Protein AF-A0A4W4DWC3-F1 (afdb_monomer)

Nearest PDB structures (foldseek):
  4d1c-assembly1_A  TM=5.840E-01  e=2.350E-02  Microbacterium maritypicum
  6nph-assembly1_A  TM=4.771E-01  e=7.848E-02  Danio rerio
  7n3n-assembly1_B  TM=4.867E-01  e=1.221E-01  Homo sapiens
  6npl-assembly1_B  TM=4.669E-01  e=1.378E-01  Danio rerio
  4u4w-assembly1_A  TM=2.012E-01  e=5.560E+00  Escherichia coli str. K-12 substr. MG1655

InterPro domains:
  IPR013057 Amino acid transporter, transmembrane domain [PF01490] (33-198)
  IPR013057 Amino acid transporter, transmembrane domain [PF01490] (205-334)

Secondary structure (DSSP, 8-state):
--HHHHHHHHHHHHHHHHHHHHTTS-------B-HHHHHHHHHHHHHTGGGGGHHHHHHHH-HHHHHHHHHHHHHHHHHHHHHHHHHHHHHT---HHHHHHHHHSHHHHHHHHHHHHHHHHHHHHHHHHHHHHHHHHHHHHHHT--S----GGG-HHHHHHHHIIIIIHHHHT-S-GGGGGGS-HHHHHHHHHHHHHHSHHHHTTT-BSS--HHHHHHHHHHHHHHHHHHHHHHHHHHHHHHGGG--SSHHHHHHHH-SS-HHHHHHHHHHHHHHHHHHHHHHHHHHHHHHHHHHTTPPP-HHHHHHHHHHHHHHHHHHHHH-S-HHHHHHHHHT-

Organism: Electrophorus electricus (NCBI:txid8005)

Radius of gyration: 23.48 Å; Cα contacts (8 Å, |Δi|>4): 307; chains: 1; bounding box: 69×48×77 Å

Foldseek 3Di:
DPPVVVVVVVVVVVVVVVVVVVVLPDPQDQAADDLVLLLLLLLLVVQALQLQQLLVVCLVQPLVRSLVVLVVVLVVQLVVLLVLLVLCVVQVHNDQLSSLCSPPNPVRNVVSLVLLLLLLLLSLLLLLLLQLPLVLVLVCLVVVPPDDPVDPNSHSLNRSVCLCVVPQLVLLLDPDPVVCCPPDPVCNVVCCVLCSSQVRPPRSCRRHSDPDSVSSSVSSNSSSVVNSVSSSVSNVVLCVVQPNQRDSGSLVSCCVVDPNDPVSSVVSVVSNSNSSSNSSNSLVSNLVSCCCVPPNPDDDDSVSSSVSSCVSSVVSSVVSVPDPDSVVSCVVSVVD

Structure (mmCIF, N/CA/C/O backbone):
data_AF-A0A4W4DWC3-F1
#
_entry.id   AF-A0A4W4DWC3-F1
#
loop_
_atom_site.group_PDB
_atom_site.id
_atom_site.type_symbol
_atom_site.label_atom_id
_atom_site.label_alt_id
_atom_site.label_comp_id
_atom_site.label_asym_id
_atom_site.label_entity_id
_atom_site.label_seq_id
_atom_site.pdbx_PDB_ins_code
_atom_site.Cartn_x
_atom_site.Cartn_y
_atom_site.Cartn_z
_atom_site.occupancy
_atom_site.B_iso_or_equiv
_atom_site.auth_seq_id
_atom_site.auth_comp_id
_atom_site.auth_asym_id
_atom_site.auth_atom_id
_atom_site.pdbx_PDB_model_num
ATOM 1 N N . MET A 1 1 ? -46.438 -2.190 50.690 1.00 43.31 1 MET A N 1
ATOM 2 C CA . MET A 1 1 ? -45.743 -3.445 50.334 1.00 43.31 1 MET A CA 1
ATOM 3 C C . MET A 1 1 ? -44.768 -3.127 49.201 1.00 43.31 1 MET A C 1
ATOM 5 O O . MET A 1 1 ? -44.638 -3.905 48.277 1.00 43.31 1 MET A O 1
ATOM 9 N N . ASP A 1 2 ? -44.110 -1.959 49.271 1.00 48.44 2 ASP A N 1
ATOM 10 C CA . ASP A 1 2 ? -43.623 -1.245 48.076 1.00 48.44 2 ASP A CA 1
ATOM 11 C C . ASP A 1 2 ? -42.171 -0.745 48.215 1.00 48.44 2 ASP A C 1
ATOM 13 O O . ASP A 1 2 ? -41.633 -0.179 47.274 1.00 48.44 2 ASP A O 1
ATOM 17 N N . GLU A 1 3 ? -41.513 -0.958 49.363 1.00 41.00 3 GLU A N 1
ATOM 18 C CA . GLU A 1 3 ? -40.105 -0.560 49.561 1.00 41.00 3 GLU A CA 1
ATOM 19 C C . GLU A 1 3 ? -39.118 -1.699 49.235 1.00 41.00 3 GLU A C 1
ATOM 21 O O . GLU A 1 3 ? -38.070 -1.446 48.643 1.00 41.00 3 GLU A O 1
ATOM 26 N N . GLU A 1 4 ? -39.465 -2.961 49.525 1.00 42.47 4 GLU A N 1
ATOM 27 C CA . GLU A 1 4 ? -38.598 -4.119 49.220 1.00 42.47 4 GLU A CA 1
ATOM 28 C C . GLU A 1 4 ? -38.488 -4.395 47.704 1.00 42.47 4 GLU A C 1
ATOM 30 O O . GLU A 1 4 ? -37.432 -4.810 47.217 1.00 42.47 4 GLU A O 1
ATOM 35 N N . ASP A 1 5 ? -39.539 -4.094 46.933 1.00 42.69 5 ASP A N 1
ATOM 36 C CA . ASP A 1 5 ? -39.550 -4.278 45.476 1.00 42.69 5 ASP A CA 1
ATOM 37 C C . ASP A 1 5 ? -38.742 -3.192 44.737 1.00 42.69 5 ASP A C 1
ATOM 39 O O . ASP A 1 5 ? -38.071 -3.490 43.742 1.00 42.69 5 ASP A O 1
ATOM 43 N N . GLU A 1 6 ? -38.714 -1.953 45.247 1.00 42.41 6 GLU A N 1
ATOM 44 C CA . GLU A 1 6 ? -37.881 -0.875 44.693 1.00 42.41 6 GLU A CA 1
ATOM 45 C C . GLU A 1 6 ? -36.384 -1.100 44.955 1.00 42.41 6 GLU A C 1
ATOM 47 O O . GLU A 1 6 ? -35.544 -0.807 44.093 1.00 42.41 6 GLU A O 1
ATOM 52 N N . GLU A 1 7 ? -36.027 -1.636 46.125 1.00 40.38 7 GLU A N 1
ATOM 53 C CA . GLU A 1 7 ? -34.636 -1.929 46.477 1.00 40.38 7 GLU A CA 1
ATOM 54 C C . GLU A 1 7 ? -34.101 -3.132 45.680 1.00 40.38 7 GLU A C 1
ATOM 56 O O . GLU A 1 7 ? -32.995 -3.075 45.132 1.00 40.38 7 GLU A O 1
ATOM 61 N N . SER A 1 8 ? -34.931 -4.164 45.486 1.00 36.16 8 SER A N 1
ATOM 62 C CA . SER A 1 8 ? -34.639 -5.309 44.615 1.00 36.16 8 SER A CA 1
ATOM 63 C C . SER A 1 8 ? -34.488 -4.894 43.142 1.00 36.16 8 SER A C 1
ATOM 65 O O . SER A 1 8 ? -33.524 -5.289 42.474 1.00 36.16 8 SER A O 1
ATOM 67 N N . GLN A 1 9 ? -35.356 -4.007 42.634 1.00 37.78 9 GLN A N 1
ATOM 68 C CA . GLN A 1 9 ? -35.225 -3.468 41.276 1.00 37.78 9 GLN A CA 1
ATOM 69 C C . GLN A 1 9 ? -33.965 -2.620 41.092 1.00 37.78 9 GLN A C 1
ATOM 71 O O . GLN A 1 9 ? -33.295 -2.783 40.067 1.00 37.78 9 GLN A O 1
ATOM 76 N N . LYS A 1 10 ? -33.598 -1.765 42.061 1.00 37.00 10 LYS A N 1
ATOM 77 C CA . LYS A 1 10 ? -32.347 -0.978 42.032 1.00 37.00 10 LYS A CA 1
ATOM 78 C C . LYS A 1 10 ? -31.110 -1.870 42.101 1.00 37.00 10 LYS A C 1
ATOM 80 O O . LYS A 1 10 ? -30.144 -1.615 41.382 1.00 37.00 10 LYS A O 1
ATOM 85 N N . PHE A 1 11 ? -31.139 -2.938 42.897 1.00 36.12 11 PHE A N 1
ATOM 86 C CA . PHE A 1 11 ? -30.038 -3.898 42.995 1.00 36.12 11 PHE A CA 1
ATOM 87 C C . PHE A 1 11 ? -29.851 -4.684 41.686 1.00 36.12 11 PHE A C 1
ATOM 89 O O . PHE A 1 11 ? -28.723 -4.866 41.221 1.00 36.12 11 PHE A O 1
ATOM 96 N N . LEU A 1 12 ? -30.950 -5.064 41.023 1.00 38.03 12 LEU A N 1
ATOM 97 C CA . LEU A 1 12 ? -30.930 -5.737 39.720 1.00 38.03 12 LEU A CA 1
ATOM 98 C C . LEU A 1 12 ? -30.497 -4.806 38.580 1.00 38.03 12 LEU A C 1
ATOM 100 O O . LEU A 1 12 ? -29.667 -5.204 37.763 1.00 38.03 12 LEU A O 1
ATOM 104 N N . THR A 1 13 ? -30.968 -3.554 38.534 1.00 36.34 13 THR A N 1
ATOM 105 C CA . THR A 1 13 ? -30.510 -2.590 37.513 1.00 36.34 13 THR A CA 1
ATOM 106 C C . THR A 1 13 ? -29.055 -2.194 37.721 1.00 36.34 13 THR A C 1
ATOM 108 O O . THR A 1 13 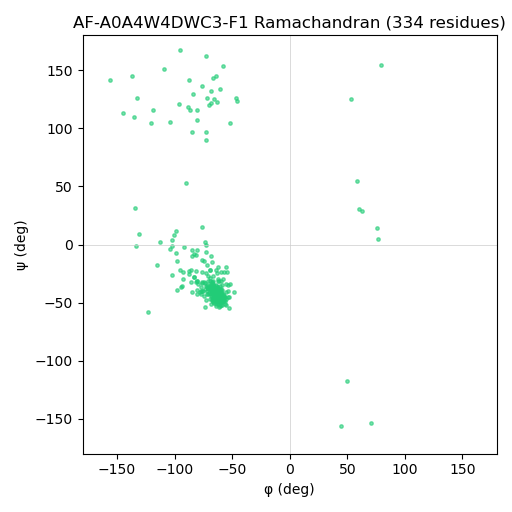? -28.317 -2.110 36.741 1.00 36.34 13 THR A O 1
ATOM 111 N N . HIS A 1 14 ? -28.606 -2.006 38.966 1.00 31.53 14 HIS A N 1
ATOM 112 C CA . HIS A 1 14 ? -27.210 -1.682 39.248 1.00 31.53 14 HIS A CA 1
ATOM 113 C C . HIS A 1 14 ? -26.288 -2.882 38.990 1.00 31.53 14 HIS A C 1
ATOM 115 O O . HIS A 1 14 ? -25.203 -2.694 38.442 1.00 31.53 14 HIS A O 1
ATOM 121 N N . GLY A 1 15 ? -26.723 -4.108 39.298 1.00 33.09 15 GLY A N 1
ATOM 122 C CA . GLY A 1 15 ? -26.008 -5.344 38.976 1.00 33.09 15 GLY A CA 1
ATOM 123 C C . GLY A 1 15 ? -25.922 -5.603 37.471 1.00 33.09 15 GLY A C 1
ATOM 124 O O . GLY A 1 15 ? -24.847 -5.910 36.970 1.00 33.09 15 GLY A O 1
ATOM 125 N N . MET A 1 16 ? -27.011 -5.404 36.720 1.00 33.25 16 MET A N 1
ATOM 126 C CA . MET A 1 16 ? -27.026 -5.541 35.258 1.00 33.25 16 MET A CA 1
ATOM 127 C C . MET A 1 16 ? -26.257 -4.418 34.556 1.00 33.25 16 MET A C 1
ATOM 129 O O . MET A 1 16 ? -25.552 -4.700 33.592 1.00 33.25 16 MET A O 1
ATOM 133 N N . MET A 1 17 ? -26.330 -3.167 35.031 1.00 30.91 17 MET A N 1
ATOM 134 C CA . MET A 1 17 ? -25.505 -2.075 34.501 1.00 30.91 17 MET A CA 1
ATOM 135 C C . MET A 1 17 ? -24.033 -2.287 34.813 1.00 30.91 17 MET A C 1
ATOM 137 O O . MET A 1 17 ? -23.222 -2.093 33.920 1.00 30.91 17 MET A O 1
ATOM 141 N N . LYS A 1 18 ? -23.685 -2.733 36.026 1.00 30.56 18 LYS A N 1
ATOM 142 C CA . LYS A 1 18 ? -22.301 -3.035 36.402 1.00 30.56 18 LYS A CA 1
ATOM 143 C C . LYS A 1 18 ? -21.759 -4.218 35.607 1.00 30.56 18 LYS A C 1
ATOM 145 O O . LYS A 1 18 ? -20.662 -4.108 35.091 1.00 30.56 18 LYS A O 1
ATOM 150 N N . LYS A 1 19 ? -22.564 -5.259 35.368 1.00 29.73 19 LYS A N 1
ATOM 151 C CA . LYS A 1 19 ? -22.201 -6.386 34.494 1.00 29.73 19 LYS A CA 1
ATOM 152 C C . LYS A 1 19 ? -22.079 -5.964 33.026 1.00 29.73 19 LYS A C 1
ATOM 154 O O . LYS A 1 19 ? -21.147 -6.387 32.367 1.00 29.73 19 LYS A O 1
ATOM 159 N N . LYS A 1 20 ? -22.938 -5.061 32.533 1.00 30.42 20 LYS A N 1
ATOM 160 C CA . LYS A 1 20 ? -22.852 -4.481 31.177 1.00 30.42 20 LYS A CA 1
ATOM 161 C C . LYS A 1 20 ? -21.697 -3.474 31.032 1.00 30.42 20 LYS A C 1
ATOM 163 O O . LYS A 1 20 ? -21.221 -3.277 29.922 1.00 30.42 20 LYS A O 1
ATOM 168 N N . PHE A 1 21 ? -21.243 -2.851 32.123 1.00 29.70 21 PHE A N 1
ATOM 169 C CA . PHE A 1 21 ? -20.033 -2.017 32.174 1.00 29.70 21 PHE A CA 1
ATOM 170 C C . PHE A 1 21 ? -18.762 -2.874 32.292 1.00 29.70 21 PHE A C 1
ATOM 172 O O . PHE A 1 21 ? -17.765 -2.579 31.642 1.00 29.70 21 PHE A O 1
ATOM 179 N N . GLU A 1 22 ? -18.807 -3.956 33.075 1.00 30.91 22 GLU A N 1
ATOM 180 C CA . GLU A 1 22 ? -17.695 -4.889 33.292 1.00 30.91 22 GLU A CA 1
ATOM 181 C C . GLU A 1 22 ? -17.466 -5.809 32.082 1.00 30.91 22 GLU A C 1
ATOM 183 O O . GLU A 1 22 ? -16.322 -6.099 31.752 1.00 30.91 22 GLU A O 1
ATOM 188 N N . GLU A 1 23 ? -18.515 -6.178 31.341 1.00 31.88 23 GLU A N 1
ATOM 189 C CA . GLU A 1 23 ? -18.434 -6.942 30.082 1.00 31.88 23 GLU A CA 1
ATOM 190 C C . GLU A 1 23 ? -17.886 -6.099 28.905 1.00 31.88 23 GLU A C 1
ATOM 192 O O . GLU A 1 23 ? -17.596 -6.625 27.833 1.00 31.88 23 GLU A O 1
ATOM 197 N N . TYR A 1 24 ? -17.682 -4.790 29.114 1.00 35.66 24 TYR A N 1
ATOM 198 C CA . TYR A 1 24 ? -17.002 -3.877 28.185 1.00 35.66 24 TYR A CA 1
ATOM 199 C C . TYR A 1 24 ? -15.542 -3.579 28.561 1.00 35.66 24 TYR A C 1
ATOM 201 O O . TYR A 1 24 ? -14.909 -2.737 27.918 1.00 35.66 24 TYR A O 1
ATOM 209 N N . HIS A 1 25 ? -14.970 -4.270 29.552 1.00 30.88 25 HIS A N 1
ATOM 210 C CA . HIS A 1 25 ? -13.518 -4.340 29.668 1.00 30.88 25 HIS A CA 1
ATOM 211 C C . HIS A 1 25 ? -12.990 -5.245 28.551 1.00 30.88 25 HIS A C 1
ATOM 213 O O . HIS A 1 25 ? -12.999 -6.467 28.670 1.00 30.88 25 HIS A O 1
ATOM 219 N N . GLU A 1 26 ? -12.547 -4.634 27.445 1.00 39.50 26 GLU A N 1
ATOM 220 C CA . GLU A 1 26 ? -11.673 -5.303 26.477 1.00 39.50 26 GLU A CA 1
ATOM 221 C C . GLU A 1 26 ? -10.564 -6.023 27.256 1.00 39.50 26 GLU A C 1
ATOM 223 O O . GLU A 1 26 ? -9.874 -5.411 28.076 1.00 39.50 26 GLU A O 1
ATOM 228 N N . GLU A 1 27 ? -10.449 -7.332 27.038 1.00 32.56 27 GLU A N 1
ATOM 229 C CA . GLU A 1 27 ? -9.472 -8.211 27.670 1.00 32.56 27 GLU A CA 1
ATOM 230 C C . GLU A 1 27 ? -8.068 -7.604 27.483 1.00 32.56 27 GLU A C 1
ATOM 232 O O . GLU A 1 27 ? -7.515 -7.556 26.381 1.00 32.56 27 GLU A O 1
ATOM 237 N N . TYR A 1 28 ? -7.535 -7.017 28.560 1.00 38.12 28 TYR A N 1
ATOM 238 C CA . TYR A 1 28 ? -6.276 -6.280 28.553 1.00 38.12 28 TYR A CA 1
ATOM 239 C C . TYR A 1 28 ? -5.122 -7.272 28.421 1.00 38.12 28 TYR A C 1
ATOM 241 O O . TYR A 1 28 ? -4.580 -7.764 29.411 1.00 38.12 28 TYR A O 1
ATOM 249 N N . HIS A 1 29 ? -4.734 -7.575 27.186 1.00 38.38 29 HIS A N 1
ATOM 250 C CA . HIS A 1 29 ? -3.480 -8.263 26.924 1.00 38.38 29 HIS A CA 1
ATOM 251 C C . HIS A 1 29 ? -2.334 -7.241 26.978 1.00 38.38 29 HIS A C 1
ATOM 253 O O . HIS A 1 29 ? -2.307 -6.311 26.161 1.00 38.38 29 HIS A O 1
ATOM 259 N N . PRO A 1 30 ? -1.392 -7.358 27.935 1.00 40.50 30 PRO A N 1
ATOM 260 C CA . PRO A 1 30 ? -0.252 -6.461 28.000 1.00 40.50 30 PRO A CA 1
ATOM 261 C C . PRO A 1 30 ? 0.590 -6.635 26.736 1.00 40.50 30 PRO A C 1
ATOM 263 O O . PRO A 1 30 ? 1.047 -7.728 26.411 1.00 40.50 30 PRO A O 1
ATOM 266 N N . GLY A 1 31 ? 0.784 -5.538 26.014 1.00 53.59 31 GLY A N 1
ATOM 267 C CA . GLY A 1 31 ? 1.604 -5.529 24.818 1.00 53.59 31 GLY A CA 1
ATOM 268 C C . GLY A 1 31 ? 3.083 -5.785 25.128 1.00 53.59 31 GLY A C 1
ATOM 269 O O . GLY A 1 31 ? 3.607 -5.322 26.143 1.00 53.59 31 GLY A O 1
ATOM 270 N N . HIS A 1 32 ? 3.778 -6.513 24.255 1.00 55.25 32 HIS A N 1
ATOM 271 C CA . HIS A 1 32 ? 5.186 -6.878 24.458 1.00 55.25 32 HIS A CA 1
ATOM 272 C C . HIS A 1 32 ? 6.187 -5.979 23.705 1.00 55.25 32 HIS A C 1
ATOM 274 O O . HIS A 1 32 ? 7.394 -6.094 23.932 1.00 55.25 32 HIS A O 1
ATOM 280 N N . ALA A 1 33 ? 5.729 -5.065 22.844 1.00 60.47 33 ALA A N 1
ATOM 281 C CA . ALA A 1 33 ? 6.596 -4.240 22.006 1.00 60.47 33 ALA A CA 1
ATOM 282 C C . ALA A 1 33 ? 7.259 -3.094 22.790 1.00 60.47 33 ALA A C 1
ATOM 284 O O . ALA A 1 33 ? 6.640 -2.381 23.592 1.00 60.47 33 ALA A O 1
ATOM 285 N N . SER A 1 34 ? 8.554 -2.891 22.534 1.00 71.00 34 SER A N 1
ATOM 286 C CA . SER A 1 34 ? 9.320 -1.773 23.093 1.00 71.00 34 SER A CA 1
ATOM 287 C C . SER A 1 34 ? 8.939 -0.444 22.426 1.00 71.00 34 SER A C 1
ATOM 289 O O . SER A 1 34 ? 8.369 -0.419 21.334 1.00 71.00 34 SER A O 1
ATOM 291 N N . PHE A 1 35 ? 9.276 0.688 23.057 1.00 74.19 35 PHE A N 1
ATOM 292 C CA . PHE A 1 35 ? 9.019 2.018 22.483 1.00 74.19 35 PHE A CA 1
ATOM 293 C C . PHE A 1 35 ? 9.679 2.188 21.105 1.00 74.19 35 PHE A C 1
ATOM 295 O O . PHE A 1 35 ? 9.014 2.586 20.156 1.00 74.19 35 PHE A O 1
ATOM 302 N N . GLY A 1 36 ? 10.963 1.830 20.978 1.00 68.56 36 GLY A N 1
ATOM 303 C CA . GLY A 1 36 ? 11.692 1.929 19.709 1.00 68.56 36 GLY A CA 1
ATOM 304 C C . GLY A 1 36 ? 11.135 1.000 18.631 1.00 68.56 36 GLY A C 1
ATOM 305 O O . GLY A 1 36 ? 10.975 1.417 17.490 1.00 68.56 36 GLY A O 1
ATOM 306 N N . MET A 1 37 ? 10.751 -0.225 19.001 1.00 64.00 37 MET A N 1
ATOM 307 C CA . MET A 1 37 ? 10.091 -1.154 18.079 1.00 64.00 37 MET A CA 1
ATOM 308 C C . MET A 1 37 ? 8.729 -0.621 17.621 1.00 64.00 37 MET A C 1
ATOM 310 O O . MET A 1 37 ? 8.407 -0.718 16.448 1.00 64.00 37 MET A O 1
ATOM 314 N N . SER A 1 38 ? 7.969 0.025 18.509 1.00 62.91 38 SER A N 1
ATOM 315 C CA . SER A 1 38 ? 6.687 0.654 18.158 1.00 62.91 38 SER A CA 1
ATOM 316 C C . SER A 1 38 ? 6.866 1.809 17.168 1.00 62.91 38 SER A C 1
ATOM 318 O O . SER A 1 38 ? 6.069 1.947 16.247 1.00 62.91 38 SER A O 1
ATOM 320 N N . VAL A 1 39 ? 7.924 2.614 17.332 1.00 69.50 39 VAL A N 1
ATOM 321 C CA . VAL A 1 39 ? 8.283 3.697 16.398 1.00 69.50 39 VAL A CA 1
ATOM 322 C C . VAL A 1 39 ? 8.693 3.131 15.046 1.00 69.50 39 VAL A C 1
ATOM 324 O O . VAL A 1 39 ? 8.200 3.587 14.021 1.00 69.50 39 VAL A O 1
ATOM 327 N N . PHE A 1 40 ? 9.568 2.126 15.031 1.00 67.12 40 PHE A N 1
ATOM 328 C CA . PHE A 1 40 ? 9.995 1.466 13.798 1.00 67.12 40 PHE A CA 1
ATOM 329 C C . PHE A 1 40 ? 8.802 0.866 13.048 1.00 67.12 40 PHE A C 1
ATOM 331 O O . PHE A 1 40 ? 8.626 1.105 11.856 1.00 67.12 40 PHE A O 1
ATOM 338 N N . ASN A 1 41 ? 7.936 0.168 13.778 1.00 64.56 41 ASN A N 1
ATOM 339 C CA . ASN A 1 41 ? 6.727 -0.434 13.243 1.00 64.56 41 ASN A CA 1
ATOM 340 C C . ASN A 1 41 ? 5.795 0.637 12.657 1.00 64.56 41 ASN A C 1
ATOM 342 O O . ASN A 1 41 ? 5.440 0.590 11.483 1.00 64.56 41 ASN A O 1
ATOM 346 N N . LEU A 1 42 ? 5.458 1.669 13.426 1.00 68.69 42 LEU A N 1
ATOM 347 C CA . LEU A 1 42 ? 4.595 2.734 12.924 1.00 68.69 42 LEU A CA 1
ATOM 348 C C . LEU A 1 42 ? 5.211 3.457 11.716 1.00 68.69 42 LEU A C 1
ATOM 350 O O . LEU A 1 42 ? 4.506 3.755 10.759 1.00 68.69 42 LEU A O 1
ATOM 354 N N . SER A 1 43 ? 6.525 3.678 11.718 1.00 70.81 43 SER A N 1
ATOM 355 C CA . SER A 1 43 ? 7.233 4.298 10.592 1.00 70.81 43 SER A CA 1
ATOM 356 C C . SER A 1 43 ? 7.121 3.455 9.318 1.00 70.81 43 SER A C 1
ATOM 358 O O . SER A 1 43 ? 6.799 3.996 8.264 1.00 70.81 43 SER A O 1
ATOM 360 N N . ASN A 1 44 ? 7.312 2.136 9.409 1.00 68.75 44 ASN A N 1
ATOM 361 C CA . ASN A 1 44 ? 7.159 1.228 8.267 1.00 68.75 44 ASN A CA 1
ATOM 362 C C . ASN A 1 44 ? 5.718 1.181 7.749 1.00 68.75 44 ASN A C 1
ATOM 364 O O . ASN A 1 44 ? 5.508 1.145 6.537 1.00 68.75 44 ASN A O 1
ATOM 368 N N . ALA A 1 45 ? 4.730 1.225 8.649 1.00 67.38 45 ALA A N 1
ATOM 369 C CA . ALA A 1 45 ? 3.321 1.278 8.264 1.00 67.38 45 ALA A CA 1
ATOM 370 C C . ALA A 1 45 ? 2.977 2.562 7.491 1.00 67.38 45 ALA A C 1
ATOM 372 O O . ALA A 1 45 ? 2.184 2.508 6.555 1.00 67.38 45 ALA A O 1
ATOM 373 N N . ILE A 1 46 ? 3.577 3.700 7.861 1.00 71.81 46 ILE A N 1
ATOM 374 C CA . ILE A 1 46 ? 3.356 4.981 7.177 1.00 71.81 46 ILE A CA 1
ATOM 375 C C . ILE A 1 46 ? 4.103 5.028 5.832 1.00 71.81 46 ILE A C 1
ATOM 377 O O . ILE A 1 46 ? 3.550 5.545 4.866 1.00 71.81 46 ILE A O 1
ATOM 381 N N . MET A 1 47 ? 5.339 4.507 5.755 1.00 73.56 47 MET A N 1
ATOM 382 C CA . MET A 1 47 ? 6.191 4.643 4.562 1.00 73.56 47 MET A CA 1
ATOM 383 C C . MET A 1 47 ? 5.685 3.867 3.331 1.00 73.56 47 MET A C 1
ATOM 385 O O . MET A 1 47 ? 5.699 4.401 2.222 1.00 73.56 47 MET A O 1
ATOM 389 N N . GLY A 1 48 ? 5.221 2.625 3.525 1.00 70.00 48 GLY A N 1
ATOM 390 C CA . GLY A 1 48 ? 4.536 1.809 2.511 1.00 70.00 48 GLY A CA 1
ATOM 391 C C . GLY A 1 48 ? 5.154 1.782 1.098 1.00 70.00 48 GLY A C 1
ATOM 392 O O . GLY A 1 48 ? 6.342 2.023 0.890 1.00 70.00 48 GLY A O 1
ATOM 393 N N . SER A 1 49 ? 4.324 1.482 0.091 1.00 68.62 49 SER A N 1
ATOM 394 C CA . SER A 1 49 ? 4.698 1.553 -1.335 1.00 68.62 49 SER A CA 1
ATOM 395 C C . SER A 1 49 ? 4.752 2.982 -1.886 1.00 68.62 49 SER A C 1
ATOM 397 O O . SER A 1 49 ? 5.289 3.196 -2.971 1.00 68.62 49 SER A O 1
ATOM 399 N N . GLY A 1 50 ? 4.205 3.964 -1.158 1.00 70.81 50 GLY A N 1
ATOM 400 C CA . GLY A 1 50 ? 4.132 5.364 -1.593 1.00 70.81 50 GLY A CA 1
ATOM 401 C C . GLY A 1 50 ? 5.504 6.014 -1.786 1.00 70.81 50 GLY A C 1
ATOM 402 O O . GLY A 1 50 ? 5.644 6.921 -2.605 1.00 70.81 50 GLY A O 1
ATOM 403 N N . ILE A 1 51 ? 6.537 5.496 -1.110 1.00 80.19 51 ILE A N 1
ATOM 404 C CA . ILE A 1 51 ? 7.917 5.983 -1.223 1.00 80.19 51 ILE A CA 1
ATOM 405 C C . ILE A 1 51 ? 8.466 5.927 -2.660 1.00 80.19 51 ILE A C 1
ATOM 407 O O . ILE A 1 51 ? 9.264 6.781 -3.046 1.00 80.19 51 ILE A O 1
ATOM 411 N N . LEU A 1 52 ? 7.998 4.972 -3.475 1.00 76.12 52 LEU A N 1
ATOM 412 C CA . LEU A 1 52 ? 8.478 4.742 -4.843 1.00 76.12 52 LEU A CA 1
ATOM 413 C C . LEU A 1 52 ? 8.042 5.823 -5.844 1.00 76.12 52 LEU A C 1
ATOM 415 O O . LEU A 1 52 ? 8.645 5.928 -6.910 1.00 76.12 52 LEU A O 1
ATOM 419 N N . GLY A 1 53 ? 7.024 6.623 -5.506 1.00 81.81 53 GLY A N 1
ATOM 420 C CA . GLY A 1 53 ? 6.512 7.712 -6.345 1.00 81.81 53 GLY A CA 1
ATOM 421 C C . GLY A 1 53 ? 6.958 9.114 -5.912 1.00 81.81 53 GLY A C 1
ATOM 422 O O . GLY A 1 53 ? 6.583 10.101 -6.545 1.00 81.81 53 GLY A O 1
ATOM 423 N N . LEU A 1 54 ? 7.738 9.249 -4.832 1.00 88.50 54 LEU A N 1
ATOM 424 C CA . LEU A 1 54 ? 8.042 10.565 -4.252 1.00 88.50 54 LEU A CA 1
ATOM 425 C C . LEU A 1 54 ? 9.020 11.395 -5.084 1.00 88.50 54 LEU A C 1
ATOM 427 O O . LEU A 1 54 ? 8.876 12.613 -5.162 1.00 88.50 54 LEU A O 1
ATOM 431 N N . SER A 1 55 ? 9.995 10.753 -5.727 1.00 89.56 55 SER A N 1
ATOM 432 C CA . SER A 1 55 ? 10.898 11.428 -6.665 1.00 89.56 55 SER A CA 1
ATOM 433 C C . SER A 1 55 ? 10.122 12.024 -7.835 1.00 89.56 55 SER A C 1
ATOM 435 O O . SER A 1 55 ? 10.397 13.147 -8.246 1.00 89.56 55 SER A O 1
ATOM 437 N N . PHE A 1 56 ? 9.112 11.304 -8.331 1.00 87.88 56 PHE A N 1
ATOM 438 C CA . PHE A 1 56 ? 8.226 11.780 -9.387 1.00 87.88 56 PHE A CA 1
ATOM 439 C C . PHE A 1 56 ? 7.392 12.972 -8.915 1.00 87.88 56 PHE A C 1
ATOM 441 O O . PHE A 1 56 ? 7.285 13.978 -9.614 1.00 87.88 56 PHE A O 1
ATOM 448 N N . ALA A 1 57 ? 6.832 12.908 -7.705 1.00 88.81 57 ALA A N 1
ATOM 449 C CA . ALA A 1 57 ? 6.111 14.037 -7.123 1.00 88.81 57 ALA A CA 1
ATOM 450 C C . ALA A 1 57 ? 7.012 15.279 -6.985 1.00 88.81 57 ALA A C 1
ATOM 452 O O . ALA A 1 57 ? 6.596 16.383 -7.341 1.00 88.81 57 ALA A O 1
ATOM 453 N N . MET A 1 58 ? 8.260 15.105 -6.538 1.00 92.62 58 MET A N 1
ATOM 454 C CA . MET A 1 58 ? 9.242 16.188 -6.450 1.00 92.62 58 MET A CA 1
ATOM 455 C C . MET A 1 58 ? 9.626 16.744 -7.823 1.00 92.62 58 MET A C 1
ATOM 457 O O . MET A 1 58 ? 9.735 17.959 -7.959 1.00 92.62 58 MET A O 1
ATOM 461 N N . ALA A 1 59 ? 9.776 15.888 -8.837 1.00 90.25 59 ALA A N 1
ATOM 462 C CA . ALA A 1 59 ? 10.072 16.315 -10.201 1.00 90.25 59 ALA A CA 1
ATOM 463 C C . ALA A 1 59 ? 8.975 17.227 -10.771 1.00 90.25 59 ALA A C 1
ATOM 465 O O . ALA A 1 59 ? 9.275 18.249 -11.378 1.00 90.25 59 ALA A O 1
ATOM 466 N N . ASN A 1 60 ? 7.702 16.906 -10.512 1.00 90.19 60 ASN A N 1
ATOM 467 C CA . ASN A 1 60 ? 6.572 17.684 -11.032 1.00 90.19 60 ASN A CA 1
ATOM 468 C C . ASN A 1 60 ? 6.259 18.953 -10.229 1.00 90.19 60 ASN A C 1
ATOM 470 O O . ASN A 1 60 ? 5.755 19.925 -10.784 1.00 90.19 60 ASN A O 1
ATOM 474 N N . THR A 1 61 ? 6.497 18.944 -8.916 1.00 92.12 61 THR A N 1
ATOM 475 C CA . THR A 1 61 ? 6.167 20.083 -8.036 1.00 92.12 61 THR A CA 1
ATOM 476 C C . THR A 1 61 ? 7.350 21.023 -7.810 1.00 92.12 61 THR A C 1
ATOM 478 O O . THR A 1 61 ? 7.159 22.190 -7.471 1.00 92.12 61 THR A O 1
ATOM 481 N N . GLY A 1 62 ? 8.576 20.540 -8.014 1.00 92.19 62 GLY A N 1
ATOM 482 C CA . GLY A 1 62 ? 9.805 21.216 -7.620 1.00 92.19 62 GLY A CA 1
ATOM 483 C C . GLY A 1 62 ? 10.106 21.059 -6.125 1.00 92.19 62 GLY A C 1
ATOM 484 O O . GLY A 1 62 ? 9.219 20.886 -5.290 1.00 92.19 62 GLY A O 1
ATOM 485 N N . ILE A 1 63 ? 11.389 21.160 -5.766 1.00 92.81 63 ILE A N 1
ATOM 486 C CA . ILE A 1 63 ? 11.894 20.871 -4.409 1.00 92.81 63 ILE A CA 1
ATOM 487 C C . ILE A 1 63 ? 11.205 21.726 -3.331 1.00 92.81 63 ILE A C 1
ATOM 489 O O . ILE A 1 63 ? 10.836 21.212 -2.277 1.00 92.81 63 ILE A O 1
ATOM 493 N N . VAL A 1 64 ? 11.027 23.028 -3.584 1.00 94.56 64 VAL A N 1
ATOM 494 C CA . VAL A 1 64 ? 10.465 23.961 -2.590 1.00 94.56 64 VAL A CA 1
ATOM 495 C C . VAL A 1 64 ? 9.002 23.638 -2.299 1.00 94.56 64 VAL A C 1
ATOM 497 O O . VAL A 1 64 ? 8.624 23.507 -1.136 1.00 94.56 64 VAL A O 1
ATOM 500 N N . LEU A 1 65 ? 8.180 23.479 -3.341 1.00 94.81 65 LEU A N 1
ATOM 501 C CA . LEU A 1 65 ? 6.764 23.164 -3.169 1.00 94.81 65 LEU A CA 1
ATOM 502 C C . LEU A 1 65 ? 6.583 21.761 -2.583 1.00 94.81 65 LEU A C 1
ATOM 504 O O . LEU A 1 65 ? 5.773 21.597 -1.675 1.00 94.81 65 LEU A O 1
ATOM 508 N N . PHE A 1 66 ? 7.382 20.781 -3.018 1.00 94.50 66 PHE A N 1
ATOM 509 C CA . PHE A 1 66 ? 7.397 19.443 -2.427 1.00 94.50 66 PHE A CA 1
ATOM 510 C C . PHE A 1 66 ? 7.652 19.489 -0.915 1.00 94.50 66 PHE A C 1
ATOM 512 O O . PHE A 1 66 ? 6.918 18.866 -0.153 1.00 94.50 66 PHE A O 1
ATOM 519 N N . LEU A 1 67 ? 8.649 20.261 -0.462 1.00 94.75 67 LEU A N 1
ATOM 520 C CA . LEU A 1 67 ? 8.957 20.413 0.962 1.00 94.75 67 LEU A CA 1
ATOM 521 C C . LEU A 1 67 ? 7.780 21.026 1.734 1.00 94.75 67 LEU A C 1
ATOM 523 O O . LEU A 1 67 ? 7.424 20.535 2.804 1.00 94.75 67 LEU A O 1
ATOM 527 N N . VAL A 1 68 ? 7.163 22.081 1.193 1.00 95.38 68 VAL A N 1
ATOM 528 C CA . VAL A 1 68 ? 5.997 22.731 1.813 1.00 95.38 68 VAL A CA 1
ATOM 529 C C . VAL A 1 68 ? 4.827 21.755 1.929 1.00 95.38 68 VAL A C 1
ATOM 531 O O . VAL A 1 68 ? 4.216 21.663 2.994 1.00 95.38 68 VAL A O 1
ATOM 534 N N . LEU A 1 69 ? 4.542 20.992 0.870 1.00 93.19 69 LEU A N 1
ATOM 535 C CA . LEU A 1 69 ? 3.480 19.986 0.864 1.00 93.19 69 LEU A CA 1
ATOM 536 C C . LEU A 1 69 ? 3.770 18.851 1.853 1.00 93.19 69 LEU A C 1
ATOM 538 O O . LEU A 1 69 ? 2.891 18.488 2.631 1.00 93.19 69 LEU A O 1
ATOM 542 N N . LEU A 1 70 ? 5.003 18.337 1.882 1.00 92.81 70 LEU A N 1
ATOM 543 C CA . LEU A 1 70 ? 5.417 17.274 2.800 1.00 92.81 70 LEU A CA 1
ATOM 544 C C . LEU A 1 70 ? 5.271 17.710 4.266 1.00 92.81 70 LEU A C 1
ATOM 546 O O . LEU A 1 70 ? 4.721 16.972 5.086 1.00 92.81 70 LEU A O 1
ATOM 550 N N . LEU A 1 71 ? 5.706 18.932 4.593 1.00 94.19 71 LEU A N 1
ATOM 551 C CA . LEU A 1 71 ? 5.522 19.507 5.925 1.00 94.19 71 LEU A CA 1
ATOM 552 C C . LEU A 1 71 ? 4.037 19.711 6.247 1.00 94.19 71 LEU A C 1
ATOM 554 O O . LEU A 1 71 ? 3.603 19.318 7.330 1.00 94.19 71 LEU A O 1
ATOM 558 N N . GLY A 1 72 ? 3.245 20.235 5.309 1.00 93.75 72 GLY A N 1
ATOM 559 C CA . GLY A 1 72 ? 1.797 20.389 5.466 1.00 93.75 72 GLY A CA 1
ATOM 560 C C . GLY A 1 72 ? 1.095 19.068 5.797 1.00 93.75 72 GLY A C 1
ATOM 561 O O . GLY A 1 72 ? 0.399 18.975 6.809 1.00 93.75 72 GLY A O 1
ATOM 562 N N . VAL A 1 73 ? 1.347 18.019 5.008 1.00 90.62 73 VAL A N 1
ATOM 563 C CA . VAL A 1 73 ? 0.787 16.675 5.230 1.00 90.62 73 VAL A CA 1
ATOM 564 C C . VAL A 1 73 ? 1.242 16.102 6.574 1.00 90.62 73 VAL A C 1
ATOM 566 O O . VAL A 1 73 ? 0.429 15.524 7.297 1.00 90.62 73 VAL A O 1
ATOM 569 N N . SER A 1 74 ? 2.506 16.297 6.967 1.00 89.75 74 SER A N 1
ATOM 570 C CA . SER A 1 74 ? 3.000 15.829 8.270 1.00 89.75 74 SER A CA 1
ATOM 571 C C . SER A 1 74 ? 2.311 16.515 9.459 1.00 89.75 74 SER A C 1
ATOM 573 O O . SER A 1 74 ? 1.952 15.839 10.423 1.00 89.75 74 SER A O 1
ATOM 575 N N . ILE A 1 75 ? 2.053 17.827 9.379 1.00 92.62 75 ILE A N 1
ATOM 576 C CA . ILE A 1 75 ? 1.350 18.586 10.425 1.00 92.62 75 ILE A CA 1
ATOM 577 C C . ILE A 1 75 ? -0.098 18.104 10.540 1.00 92.62 75 ILE A C 1
ATOM 579 O O . ILE A 1 75 ? -0.568 17.823 11.645 1.00 92.62 75 ILE A O 1
ATOM 583 N N . LEU A 1 76 ? -0.789 17.955 9.405 1.00 86.81 76 LEU A N 1
ATOM 584 C CA . LEU A 1 76 ? -2.154 17.426 9.367 1.00 86.81 76 LEU A CA 1
ATOM 585 C C . LEU A 1 76 ? -2.223 16.000 9.926 1.00 86.81 76 LEU A C 1
ATOM 587 O O . LEU A 1 76 ? -3.134 15.682 10.691 1.00 86.81 76 LEU A O 1
ATOM 591 N N . SER A 1 77 ? -1.232 15.162 9.619 1.00 86.12 77 SER A N 1
ATOM 592 C CA . SER A 1 77 ? -1.133 13.792 10.138 1.00 86.12 77 SER A CA 1
ATOM 593 C C . SER A 1 77 ? -0.927 13.771 11.656 1.00 86.12 77 SER A C 1
ATOM 595 O O . SER A 1 77 ? -1.620 13.040 12.363 1.00 86.12 77 SER A O 1
ATOM 597 N N . LEU A 1 78 ? -0.030 14.612 12.185 1.00 84.50 78 LEU A N 1
ATOM 598 C CA . LEU A 1 78 ? 0.204 14.743 13.630 1.00 84.50 78 LEU A CA 1
ATOM 599 C C . LEU A 1 78 ? -1.058 15.189 14.369 1.00 84.50 78 LEU A C 1
ATOM 601 O O . LEU A 1 78 ? -1.398 14.627 15.413 1.00 84.50 78 LEU A O 1
ATOM 605 N N . TYR A 1 79 ? -1.760 16.179 13.814 1.00 85.12 79 TYR A N 1
ATOM 606 C CA . TYR A 1 79 ? -3.009 16.674 14.380 1.00 85.12 79 TYR A CA 1
ATOM 607 C C . TYR A 1 79 ? -4.116 15.611 14.341 1.00 85.12 79 TYR A C 1
ATOM 609 O O . TYR A 1 79 ? -4.813 15.414 15.337 1.00 85.12 79 TYR A O 1
ATOM 617 N N . SER A 1 80 ? -4.223 14.869 13.236 1.00 83.31 80 SER A N 1
ATOM 618 C CA . SER A 1 80 ? -5.194 13.781 13.077 1.00 83.31 80 SER A CA 1
ATOM 619 C C . SER A 1 80 ? -4.971 12.667 14.098 1.00 83.31 80 SER A C 1
ATOM 621 O O . SER A 1 80 ? -5.919 12.237 14.753 1.00 83.31 80 SER A O 1
ATOM 623 N N . ILE A 1 81 ? -3.719 12.245 14.313 1.00 82.38 81 ILE A N 1
ATOM 624 C CA . ILE A 1 81 ? -3.389 11.244 15.339 1.00 82.38 81 ILE A CA 1
ATOM 625 C C . ILE A 1 81 ? -3.709 11.767 16.741 1.00 82.38 81 ILE A C 1
ATOM 627 O O . ILE A 1 81 ? -4.268 11.034 17.555 1.00 82.38 81 ILE A O 1
ATOM 631 N N . HIS A 1 82 ? -3.396 13.030 17.034 1.00 81.12 82 HIS A N 1
ATOM 632 C CA . HIS A 1 82 ? -3.740 13.621 18.325 1.00 81.12 82 HIS A CA 1
ATOM 633 C C . HIS A 1 82 ? -5.255 13.586 18.573 1.00 81.12 82 HIS A C 1
ATOM 635 O O . HIS A 1 82 ? -5.698 13.137 19.633 1.00 81.12 82 HIS A O 1
ATOM 641 N N . LEU A 1 83 ? -6.055 14.006 17.586 1.00 77.50 83 LEU A N 1
ATOM 642 C CA . LEU A 1 83 ? -7.514 13.967 17.671 1.00 77.50 83 LEU A CA 1
ATOM 643 C C . LEU A 1 83 ? -8.031 12.532 17.838 1.00 77.50 83 LEU A C 1
ATOM 645 O O . LEU A 1 83 ? -8.903 12.293 18.673 1.00 77.50 83 LEU A O 1
ATOM 649 N N . LEU A 1 84 ? -7.461 11.572 17.107 1.00 78.44 84 LEU A N 1
ATOM 650 C CA . LEU A 1 84 ? -7.789 10.153 17.235 1.00 78.44 84 LEU A CA 1
ATOM 651 C C . LEU A 1 84 ? -7.528 9.641 18.656 1.00 78.44 84 LEU A C 1
ATOM 653 O O . LEU A 1 84 ? -8.374 8.978 19.241 1.00 78.44 84 LEU A O 1
ATOM 657 N N . LEU A 1 85 ? -6.375 9.963 19.244 1.00 77.00 85 LEU A N 1
ATOM 658 C CA . LEU A 1 85 ? -6.034 9.504 20.591 1.00 77.00 85 LEU A CA 1
ATOM 659 C C . LEU A 1 85 ? -6.929 10.134 21.667 1.00 77.00 85 LEU A C 1
ATOM 661 O O . LEU A 1 85 ? -7.272 9.465 22.642 1.00 77.00 85 LEU A O 1
ATOM 665 N N . VAL A 1 86 ? -7.322 11.401 21.502 1.00 77.12 86 VAL A N 1
ATOM 666 C CA . VAL A 1 86 ? -8.289 12.064 22.396 1.00 77.12 86 VAL A CA 1
ATOM 667 C C . VAL A 1 86 ? -9.664 11.411 22.270 1.00 77.12 86 VAL A C 1
ATOM 669 O O . VAL A 1 86 ? -10.258 11.018 23.270 1.00 77.12 86 VAL A O 1
ATOM 672 N N . THR A 1 87 ? -10.153 11.241 21.045 1.00 69.06 87 THR A N 1
ATOM 673 C CA . THR A 1 87 ? -11.472 10.650 20.787 1.00 69.06 87 THR A CA 1
ATOM 674 C C . THR A 1 87 ? -11.533 9.184 21.191 1.00 69.06 87 THR A C 1
ATOM 676 O O . THR A 1 87 ? -12.541 8.765 21.740 1.00 69.06 87 THR A O 1
ATOM 679 N N . ALA A 1 88 ? -10.464 8.408 21.027 1.00 69.50 88 ALA A N 1
ATOM 680 C CA . ALA A 1 88 ? -10.419 7.022 21.478 1.00 69.50 88 ALA A CA 1
ATOM 681 C C . ALA A 1 88 ? -10.437 6.894 23.011 1.00 69.50 88 ALA A C 1
ATOM 683 O O . ALA A 1 88 ? -11.007 5.940 23.545 1.00 69.50 88 ALA A O 1
ATOM 684 N N . LYS A 1 89 ? -9.851 7.868 23.723 1.00 74.69 89 LYS A N 1
ATOM 685 C CA . LYS A 1 89 ? -9.890 7.945 25.189 1.00 74.69 89 LYS A CA 1
ATOM 686 C C . LYS A 1 89 ? -11.297 8.256 25.698 1.00 74.69 89 LYS A C 1
ATOM 688 O O . LYS A 1 89 ? -11.797 7.527 26.545 1.00 74.69 89 LYS A O 1
ATOM 693 N N . GLU A 1 90 ? -11.928 9.300 25.164 1.00 74.75 90 GLU A N 1
ATOM 694 C CA . GLU A 1 90 ? -13.300 9.687 25.533 1.00 74.75 90 GLU A CA 1
ATOM 695 C C . GLU A 1 90 ? -14.319 8.642 25.067 1.00 74.75 90 GLU A C 1
ATOM 697 O O . GLU A 1 90 ? -15.252 8.269 25.773 1.00 74.75 90 GLU A O 1
ATOM 702 N N . GLY A 1 91 ? -14.102 8.128 23.862 1.00 69.00 91 GLY A N 1
ATOM 703 C CA . GLY A 1 91 ? -14.937 7.137 23.223 1.00 69.00 91 GLY A CA 1
ATOM 704 C C . GLY A 1 91 ? -14.767 5.749 23.809 1.00 69.00 91 GLY A C 1
ATOM 705 O O . GLY A 1 91 ? -15.614 4.927 23.513 1.00 69.00 91 GLY A O 1
ATOM 706 N N . GLY A 1 92 ? -13.732 5.451 24.602 1.00 69.75 92 GLY A N 1
ATOM 707 C CA . GLY A 1 92 ? -13.519 4.143 25.235 1.00 69.75 92 GLY A CA 1
ATOM 708 C C . GLY A 1 92 ? -13.378 2.978 24.247 1.00 69.75 92 GLY A C 1
ATOM 709 O O . GLY A 1 92 ? -13.854 1.876 24.518 1.00 69.75 92 GLY A O 1
ATOM 710 N N . SER A 1 93 ? -12.847 3.220 23.046 1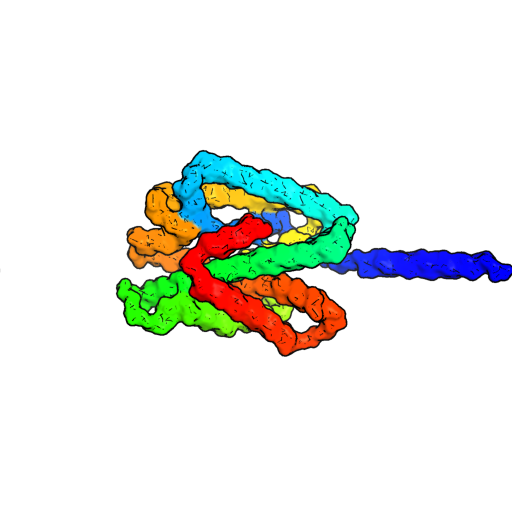.00 61.19 93 SER A N 1
ATOM 711 C CA . SER A 1 93 ? -12.491 2.165 22.089 1.00 61.19 93 SER A CA 1
ATOM 712 C C . SER A 1 93 ? -11.415 2.654 21.131 1.00 61.19 93 SER A C 1
ATOM 714 O O . SER A 1 93 ? -11.442 3.796 20.680 1.00 61.19 93 SER A O 1
ATOM 716 N N . LEU A 1 94 ? -10.492 1.756 20.799 1.00 60.78 94 LEU A N 1
ATOM 717 C CA . LEU A 1 94 ? -9.441 1.967 19.803 1.00 60.78 94 LEU A CA 1
ATOM 718 C C . LEU A 1 94 ? -9.871 1.507 18.395 1.00 60.78 94 LEU A C 1
ATOM 720 O O . LEU A 1 94 ? -9.108 1.637 17.443 1.00 60.78 94 LEU A O 1
ATOM 724 N N . ILE A 1 95 ? -11.080 0.951 18.265 1.00 67.62 95 ILE A N 1
ATOM 725 C CA . ILE A 1 95 ? -11.633 0.436 17.011 1.00 67.62 95 ILE A CA 1
ATOM 726 C C . ILE A 1 95 ? -12.346 1.582 16.288 1.00 67.62 95 ILE A C 1
ATOM 728 O O . ILE A 1 95 ? -13.330 2.126 16.799 1.00 67.62 95 ILE A O 1
ATOM 732 N N . TYR A 1 96 ? -11.868 1.927 15.092 1.00 70.88 96 TYR A N 1
ATOM 733 C CA . TYR A 1 96 ? -12.364 3.050 14.288 1.00 70.88 96 TYR A CA 1
ATOM 734 C C . TYR A 1 96 ? -13.876 3.002 14.064 1.00 70.88 96 TYR A C 1
ATOM 736 O O . TYR A 1 96 ? -14.554 4.021 14.166 1.00 70.88 96 TYR A O 1
ATOM 744 N N . GLU A 1 97 ? -14.430 1.820 13.815 1.00 70.69 97 GLU A N 1
ATOM 745 C CA . GLU A 1 97 ? -15.848 1.657 13.503 1.00 70.69 97 GLU A CA 1
ATOM 746 C C . GLU A 1 97 ? -16.732 1.874 14.732 1.00 70.69 97 GLU A C 1
ATOM 748 O O . GLU A 1 97 ? -17.794 2.486 14.628 1.00 70.69 97 GLU A O 1
ATOM 753 N N . LYS A 1 98 ? -16.270 1.439 15.912 1.00 69.44 98 LYS A N 1
ATOM 754 C CA . LYS A 1 98 ? -16.948 1.717 17.187 1.00 69.44 98 LYS A CA 1
ATOM 755 C C . LYS A 1 98 ? -16.848 3.192 17.553 1.00 69.44 98 LYS A C 1
ATOM 757 O O . LYS A 1 98 ? -17.793 3.749 18.104 1.00 69.44 98 LYS A O 1
ATOM 762 N N . LEU A 1 99 ? -15.716 3.826 17.251 1.00 72.19 99 LEU A N 1
ATOM 763 C CA . LEU A 1 99 ? -15.525 5.248 17.497 1.00 72.19 99 LEU A CA 1
ATOM 764 C C . LEU A 1 99 ? -16.439 6.095 16.599 1.00 72.19 99 LEU A C 1
ATOM 766 O O . LEU A 1 99 ? -17.124 6.986 17.096 1.00 72.19 99 LEU A O 1
ATOM 770 N N . GLY A 1 100 ? -16.530 5.754 15.310 1.00 78.00 100 GLY A N 1
ATOM 771 C CA . GLY A 1 100 ? -17.476 6.361 14.372 1.00 78.00 100 GLY A CA 1
ATOM 772 C C . GLY A 1 100 ? -18.935 6.146 14.784 1.00 78.00 100 GLY A C 1
ATOM 773 O O . GLY A 1 100 ? -19.725 7.088 14.743 1.00 78.00 100 GLY A O 1
ATOM 774 N N . GLU A 1 101 ? -19.280 4.941 15.254 1.00 81.56 101 GLU A N 1
ATOM 775 C CA . GLU A 1 101 ? -20.611 4.624 15.790 1.00 81.56 101 GLU A CA 1
ATOM 776 C C . GLU A 1 101 ? -20.959 5.459 17.027 1.00 81.56 101 GLU A C 1
ATOM 778 O O . GLU A 1 101 ? -22.079 5.949 17.148 1.00 81.56 101 GLU A O 1
ATOM 783 N N . ARG A 1 102 ? -20.001 5.669 17.935 1.00 80.69 102 ARG A N 1
ATOM 784 C CA . ARG A 1 102 ? -20.204 6.484 19.143 1.00 80.69 102 ARG A CA 1
ATOM 785 C C . ARG A 1 102 ? -20.297 7.981 18.839 1.00 80.69 102 ARG A C 1
ATOM 787 O O . ARG A 1 102 ? -21.062 8.671 19.503 1.00 80.69 102 ARG A O 1
ATOM 794 N N . ALA A 1 103 ? -19.550 8.475 17.852 1.00 82.88 103 ALA A N 1
ATOM 795 C CA . ALA A 1 103 ? -19.519 9.896 17.508 1.00 82.88 103 ALA A CA 1
ATOM 796 C C . ALA A 1 103 ? -20.713 10.341 16.645 1.00 82.88 103 ALA A C 1
ATOM 798 O O . ALA A 1 103 ? -21.287 11.397 16.892 1.00 82.88 103 ALA A O 1
ATOM 799 N N . PHE A 1 104 ? -21.093 9.543 15.641 1.00 86.75 104 PHE A N 1
ATOM 800 C CA . PHE A 1 104 ? -22.098 9.927 14.638 1.00 86.75 104 PHE A CA 1
ATOM 801 C C . PHE A 1 104 ? -23.189 8.869 14.423 1.00 86.75 104 PHE A C 1
ATOM 803 O O . PHE A 1 104 ? -23.984 8.981 13.489 1.00 86.75 104 PHE A O 1
ATOM 810 N N . GLY A 1 105 ? -23.243 7.825 15.252 1.00 89.75 105 GLY A N 1
ATOM 811 C CA . GLY A 1 105 ? -24.187 6.726 15.080 1.00 89.75 105 GLY A CA 1
ATOM 812 C C . GLY A 1 105 ? -23.860 5.852 13.867 1.00 89.75 105 GLY A C 1
ATOM 813 O O . GLY A 1 105 ? -22.721 5.748 13.408 1.00 89.75 105 GLY A O 1
ATOM 814 N N . TRP A 1 106 ? -24.892 5.219 13.315 1.00 86.38 106 TRP A N 1
ATOM 815 C CA . TRP A 1 106 ? -24.753 4.306 12.179 1.00 86.38 106 TRP A CA 1
ATOM 816 C C . TRP A 1 106 ? -24.061 4.922 10.942 1.00 86.38 106 TRP A C 1
ATOM 818 O O . TRP A 1 106 ? -23.199 4.247 10.377 1.00 86.38 106 TRP A O 1
ATOM 828 N N . PRO A 1 107 ? -24.326 6.186 10.542 1.00 91.69 107 PRO A N 1
ATOM 829 C CA . PRO A 1 107 ? -23.582 6.821 9.453 1.00 91.69 107 PRO A CA 1
ATOM 830 C C . PRO A 1 107 ? -22.070 6.857 9.698 1.00 91.69 107 PRO A C 1
ATOM 832 O O . PRO A 1 107 ? -21.304 6.472 8.821 1.00 91.69 107 PRO A O 1
ATOM 835 N N . GLY A 1 108 ? -21.629 7.230 10.905 1.00 85.88 108 GLY A N 1
ATOM 836 C CA . GLY A 1 108 ? -20.202 7.261 11.248 1.00 85.88 108 GLY A CA 1
ATOM 837 C C . GLY A 1 108 ? -19.543 5.887 11.188 1.00 85.88 108 GLY A C 1
ATOM 838 O O . GLY A 1 108 ? -18.414 5.760 10.718 1.00 85.88 108 GLY A O 1
ATOM 839 N N . LYS A 1 109 ? -20.271 4.846 11.603 1.00 82.62 109 LYS A N 1
ATOM 840 C CA . LYS A 1 109 ? -19.831 3.451 11.488 1.00 82.62 109 LYS A CA 1
ATOM 841 C C . LYS A 1 109 ? -19.591 3.050 10.033 1.00 82.62 109 LYS A C 1
ATOM 843 O O . LYS A 1 109 ? -18.535 2.509 9.719 1.00 82.62 109 LYS A O 1
ATOM 848 N N . ILE A 1 110 ? -20.560 3.309 9.151 1.00 86.81 110 ILE A N 1
ATOM 849 C CA . ILE A 1 110 ? -20.468 2.949 7.728 1.00 86.81 110 ILE A CA 1
ATOM 850 C C . ILE A 1 110 ? -19.364 3.742 7.028 1.00 86.81 110 ILE A C 1
ATOM 852 O O . ILE A 1 110 ? -18.609 3.150 6.262 1.00 86.81 110 ILE A O 1
ATOM 856 N N . THR A 1 111 ? -19.214 5.035 7.328 1.00 81.69 111 THR A N 1
ATOM 857 C CA . THR A 1 111 ? -18.122 5.852 6.781 1.00 81.69 111 THR A CA 1
ATOM 858 C C . THR A 1 111 ? -16.760 5.303 7.198 1.00 81.69 111 THR A C 1
ATOM 860 O O . THR A 1 111 ? -15.918 5.074 6.337 1.00 81.69 111 THR A O 1
ATOM 863 N N . ALA A 1 112 ? -16.558 4.992 8.485 1.00 78.19 112 ALA A N 1
ATOM 864 C CA . ALA A 1 112 ? -15.308 4.395 8.960 1.00 78.19 112 ALA A CA 1
ATOM 865 C C . ALA A 1 112 ? -15.010 3.051 8.268 1.00 78.19 112 ALA A C 1
ATOM 867 O O . ALA A 1 112 ? -13.892 2.830 7.803 1.00 78.19 112 ALA A O 1
ATOM 868 N N . PHE A 1 113 ? -16.016 2.176 8.130 1.00 79.38 113 PHE A N 1
ATOM 869 C CA . PHE A 1 113 ? -15.877 0.922 7.380 1.00 79.38 113 PHE A CA 1
ATOM 870 C C . PHE A 1 113 ? -15.499 1.155 5.914 1.00 79.38 113 PHE A C 1
ATOM 872 O O . PHE A 1 113 ? -14.599 0.489 5.401 1.00 79.38 113 PHE A O 1
ATOM 879 N N . GLY A 1 114 ? -16.184 2.084 5.244 1.00 80.56 114 GLY A N 1
ATOM 880 C CA . GLY A 1 114 ? -15.934 2.438 3.851 1.00 80.56 114 GLY A CA 1
ATOM 881 C C . GLY A 1 114 ? -14.505 2.926 3.638 1.00 80.56 114 GLY A C 1
ATOM 882 O O . GLY A 1 114 ? -13.806 2.385 2.783 1.00 80.56 114 GLY A O 1
ATOM 883 N N . SER A 1 115 ? -14.039 3.861 4.471 1.00 80.00 115 SER A N 1
ATOM 884 C CA . SER A 1 115 ? -12.673 4.392 4.414 1.00 80.00 115 SER A CA 1
ATOM 885 C C . SER A 1 115 ? -11.617 3.308 4.652 1.00 80.00 115 SER A C 1
ATOM 887 O O . SER A 1 115 ? -10.638 3.237 3.913 1.00 80.00 115 SER A O 1
ATOM 889 N N . ILE A 1 116 ? -11.822 2.405 5.621 1.00 78.75 116 ILE A N 1
ATOM 890 C CA . ILE A 1 116 ? -10.897 1.284 5.873 1.00 78.75 116 ILE A CA 1
ATOM 891 C C . ILE A 1 116 ? -10.827 0.349 4.662 1.00 78.75 116 ILE A C 1
ATOM 893 O O . ILE A 1 116 ? -9.735 -0.053 4.256 1.00 78.75 116 ILE A O 1
ATOM 897 N N . ILE A 1 117 ? -11.973 -0.024 4.086 1.00 82.25 117 ILE A N 1
ATOM 898 C CA . ILE A 1 117 ? -12.012 -0.910 2.917 1.00 82.25 117 ILE A CA 1
ATOM 899 C C . ILE A 1 117 ? -11.312 -0.243 1.731 1.00 82.25 117 ILE A C 1
ATOM 901 O O . ILE A 1 117 ? -10.465 -0.875 1.102 1.00 82.25 117 ILE A O 1
ATOM 905 N N . LEU A 1 118 ? -11.621 1.024 1.460 1.00 84.00 118 LEU A N 1
ATOM 906 C CA . LEU A 1 118 ? -11.053 1.782 0.350 1.00 84.00 118 LEU A CA 1
ATOM 907 C C . LEU A 1 118 ? -9.531 1.926 0.476 1.00 84.00 118 LEU A C 1
ATOM 909 O O . LEU A 1 118 ? -8.802 1.563 -0.448 1.00 84.00 118 LEU A O 1
ATOM 913 N N . GLN A 1 119 ? -9.045 2.334 1.651 1.00 81.12 119 GLN A N 1
ATOM 914 C CA . GLN A 1 119 ? -7.617 2.462 1.940 1.00 81.12 119 GLN A CA 1
ATOM 915 C C . GLN A 1 119 ? -6.864 1.136 1.751 1.00 81.12 119 GLN A C 1
ATOM 917 O O . GLN A 1 119 ? -5.768 1.114 1.183 1.00 81.12 119 GLN A O 1
ATOM 922 N N . ASN A 1 120 ? -7.435 0.020 2.216 1.00 82.56 120 ASN A N 1
ATOM 923 C CA . ASN A 1 120 ? -6.788 -1.289 2.126 1.00 82.56 120 ASN A CA 1
ATOM 924 C C . ASN A 1 120 ? -6.865 -1.892 0.712 1.00 82.56 120 ASN A C 1
ATOM 926 O O . ASN A 1 120 ? -5.893 -2.503 0.272 1.00 82.56 120 ASN A O 1
ATOM 930 N N . ILE A 1 121 ? -7.969 -1.709 -0.026 1.00 88.50 121 ILE A N 1
ATOM 931 C CA . ILE A 1 121 ? -8.048 -2.071 -1.455 1.00 88.50 121 ILE A CA 1
ATOM 932 C C . ILE A 1 121 ? -6.988 -1.298 -2.234 1.00 88.50 121 ILE A C 1
ATOM 934 O O . ILE A 1 121 ? -6.256 -1.870 -3.036 1.00 88.50 121 ILE A O 1
ATOM 938 N N . GLY A 1 122 ? -6.861 -0.007 -1.952 1.00 86.12 122 GLY A N 1
ATOM 939 C CA . GLY A 1 122 ? -5.874 0.842 -2.580 1.00 86.12 122 GLY A CA 1
ATOM 940 C C . GLY A 1 122 ? -4.433 0.387 -2.352 1.00 86.12 122 GLY A C 1
ATOM 941 O O . GLY A 1 122 ? -3.673 0.177 -3.301 1.00 86.12 122 GLY A O 1
ATOM 942 N N . ALA A 1 123 ? -4.069 0.163 -1.088 1.00 82.25 123 ALA A N 1
ATOM 943 C CA . ALA A 1 123 ? -2.760 -0.374 -0.723 1.00 82.25 123 ALA A CA 1
ATOM 944 C C . ALA A 1 123 ? -2.501 -1.740 -1.384 1.00 82.25 123 ALA A C 1
ATOM 946 O O . ALA A 1 123 ? -1.453 -1.950 -1.990 1.00 82.25 123 ALA A O 1
ATOM 947 N N . MET A 1 124 ? -3.478 -2.650 -1.344 1.00 87.69 124 MET A N 1
ATOM 948 C CA . MET A 1 124 ? -3.379 -3.964 -1.982 1.00 87.69 124 MET A CA 1
ATOM 949 C C . MET A 1 124 ? -3.179 -3.868 -3.496 1.00 87.69 124 MET A C 1
ATOM 951 O O . MET A 1 124 ? -2.318 -4.555 -4.043 1.00 87.69 124 MET A O 1
ATOM 955 N N . SER A 1 125 ? -3.934 -2.996 -4.161 1.00 91.44 125 SER A N 1
ATOM 956 C CA . SER A 1 125 ? -3.799 -2.727 -5.593 1.00 91.44 125 SER A CA 1
ATOM 957 C C . SER A 1 125 ? -2.412 -2.180 -5.929 1.00 91.44 125 SER A C 1
ATOM 959 O O . SER A 1 125 ? -1.803 -2.615 -6.899 1.00 91.44 125 SER A O 1
ATOM 961 N N . SER A 1 126 ? -1.862 -1.305 -5.085 1.00 88.94 126 SER A N 1
ATOM 962 C CA . SER A 1 126 ? -0.501 -0.767 -5.237 1.00 88.94 126 SER A CA 1
ATOM 963 C C . SER A 1 126 ? 0.555 -1.877 -5.180 1.00 88.94 126 SER A C 1
ATOM 965 O O . SER A 1 126 ? 1.443 -1.947 -6.025 1.00 88.94 126 SER A O 1
ATOM 967 N N . TYR A 1 127 ? 0.434 -2.793 -4.216 1.00 88.81 127 TYR A N 1
ATOM 968 C CA . TYR A 1 127 ? 1.344 -3.932 -4.072 1.00 88.81 127 TYR A CA 1
ATOM 969 C C . TYR A 1 127 ? 1.241 -4.923 -5.234 1.00 88.81 127 TYR A C 1
ATOM 971 O O . TYR A 1 127 ? 2.262 -5.376 -5.748 1.00 88.81 127 TYR A O 1
ATOM 979 N N . LEU A 1 128 ? 0.024 -5.239 -5.682 1.00 92.88 128 LEU A N 1
ATOM 980 C CA . LEU A 1 128 ? -0.190 -6.106 -6.842 1.00 92.88 128 LEU A CA 1
ATOM 981 C C . LEU A 1 128 ? 0.278 -5.449 -8.149 1.00 92.88 128 LEU A C 1
ATOM 983 O O . LEU A 1 128 ? 0.764 -6.153 -9.032 1.00 92.88 128 LEU A O 1
ATOM 987 N N . PHE A 1 129 ? 0.185 -4.120 -8.265 1.00 92.12 129 PHE A N 1
ATOM 988 C CA . PHE A 1 129 ? 0.751 -3.373 -9.388 1.00 92.12 129 PHE A CA 1
ATOM 989 C C . PHE A 1 129 ? 2.272 -3.549 -9.437 1.00 92.12 129 PHE A C 1
ATOM 991 O O . PHE A 1 129 ? 2.796 -3.951 -10.469 1.00 92.12 129 PHE A O 1
ATOM 998 N N . ILE A 1 130 ? 2.967 -3.383 -8.307 1.00 88.94 130 ILE A N 1
ATOM 999 C CA . ILE A 1 130 ? 4.415 -3.638 -8.225 1.00 88.94 130 ILE A CA 1
ATOM 1000 C C . ILE A 1 130 ? 4.738 -5.078 -8.657 1.00 88.94 130 ILE A C 1
ATOM 1002 O O . ILE A 1 130 ? 5.633 -5.292 -9.469 1.00 88.94 130 ILE A O 1
ATOM 1006 N N . VAL A 1 131 ? 3.979 -6.082 -8.195 1.00 92.06 131 VAL A N 1
ATOM 1007 C CA . VAL A 1 131 ? 4.173 -7.482 -8.631 1.00 92.06 131 VAL A CA 1
ATOM 1008 C C . VAL A 1 131 ? 4.000 -7.636 -10.146 1.00 92.06 131 VAL A C 1
ATOM 1010 O O . VAL A 1 131 ? 4.812 -8.305 -10.781 1.00 92.06 131 VAL A O 1
ATOM 1013 N N . LYS A 1 132 ? 2.971 -7.015 -10.736 1.00 92.69 132 LYS A N 1
ATOM 1014 C CA . LYS A 1 132 ? 2.687 -7.071 -12.179 1.00 92.69 132 LYS A CA 1
ATOM 1015 C C . LYS A 1 132 ? 3.851 -6.539 -13.025 1.00 92.69 132 LYS A C 1
ATOM 1017 O O . LYS A 1 132 ? 4.118 -7.125 -14.071 1.00 92.69 132 LYS A O 1
ATOM 1022 N N . TYR A 1 133 ? 4.525 -5.468 -12.604 1.00 89.19 133 TYR A N 1
ATOM 1023 C CA . TYR A 1 133 ? 5.580 -4.826 -13.402 1.00 89.19 133 TYR A CA 1
ATOM 1024 C C . TYR A 1 133 ? 6.994 -5.316 -13.066 1.00 89.19 133 TYR A C 1
ATOM 1026 O O . TYR A 1 133 ? 7.801 -5.509 -13.972 1.00 89.19 133 TYR A O 1
ATOM 1034 N N . GLU A 1 134 ? 7.294 -5.598 -11.798 1.00 88.62 134 GLU A N 1
ATOM 1035 C CA . GLU A 1 134 ? 8.655 -5.955 -11.377 1.00 88.62 134 GLU A CA 1
ATOM 1036 C C . GLU A 1 134 ? 8.964 -7.452 -11.543 1.00 88.62 134 GLU A C 1
ATOM 1038 O O . GLU A 1 134 ? 10.102 -7.826 -11.836 1.00 88.62 134 GLU A O 1
ATOM 1043 N N . LEU A 1 135 ? 7.971 -8.338 -11.389 1.00 91.38 135 LEU A N 1
ATOM 1044 C CA . LEU A 1 135 ? 8.199 -9.784 -11.480 1.00 91.38 135 LEU A CA 1
ATOM 1045 C C . LEU A 1 135 ? 8.650 -10.246 -12.881 1.00 91.38 135 LEU A C 1
ATOM 1047 O O . LEU A 1 135 ? 9.613 -11.018 -12.940 1.00 91.38 135 LEU A O 1
ATOM 1051 N N . PRO A 1 136 ? 8.049 -9.782 -14.000 1.00 90.50 136 PRO A N 1
ATOM 1052 C CA . PRO A 1 136 ? 8.577 -10.071 -15.332 1.00 90.50 136 PRO A CA 1
ATOM 1053 C C . PRO A 1 136 ? 10.050 -9.695 -15.480 1.00 90.50 136 PRO A C 1
ATOM 1055 O O . PRO A 1 136 ? 10.840 -10.487 -15.981 1.00 90.50 136 PRO A O 1
ATOM 1058 N N . GLU A 1 137 ? 10.444 -8.514 -15.003 1.00 86.31 137 GLU A N 1
ATOM 1059 C CA . GLU A 1 137 ? 11.809 -8.001 -15.153 1.00 86.31 137 GLU A CA 1
ATOM 1060 C C . GLU A 1 137 ? 12.831 -8.807 -14.347 1.00 86.31 137 GLU A C 1
ATOM 1062 O O . GLU A 1 137 ? 13.947 -9.062 -14.814 1.00 86.31 137 GLU A O 1
ATOM 1067 N N . VAL A 1 138 ? 12.445 -9.285 -13.163 1.00 88.12 138 VAL A N 1
ATOM 1068 C CA . VAL A 1 138 ? 13.263 -10.226 -12.391 1.00 88.12 138 VAL A CA 1
ATOM 1069 C C . VAL A 1 138 ? 13.449 -11.538 -13.153 1.00 88.12 138 VAL A C 1
ATOM 1071 O O . VAL A 1 138 ? 14.580 -12.006 -13.281 1.00 88.12 138 VAL A O 1
ATOM 1074 N N . ILE A 1 139 ? 12.376 -12.104 -13.715 1.00 88.81 139 ILE A N 1
ATOM 1075 C CA . ILE A 1 139 ? 12.447 -13.344 -14.504 1.00 88.81 139 ILE A CA 1
ATOM 1076 C C . ILE A 1 139 ? 13.341 -13.154 -15.737 1.00 88.81 139 ILE A C 1
ATOM 1078 O O . ILE A 1 139 ? 14.198 -13.997 -16.001 1.00 88.81 139 ILE A O 1
ATOM 1082 N N . ARG A 1 140 ? 13.208 -12.033 -16.458 1.00 84.56 140 ARG A N 1
ATOM 1083 C CA . ARG A 1 140 ? 14.061 -11.705 -17.617 1.00 84.56 140 ARG A CA 1
ATOM 1084 C C . ARG A 1 140 ? 15.532 -11.643 -17.238 1.00 84.56 140 ARG A C 1
ATOM 1086 O O . ARG A 1 140 ? 16.362 -12.222 -17.933 1.00 84.56 140 ARG A O 1
ATOM 1093 N N . THR A 1 141 ? 15.836 -10.994 -16.115 1.00 83.94 141 THR A N 1
ATOM 1094 C CA . THR A 1 141 ? 17.207 -10.879 -15.607 1.00 83.94 141 THR A CA 1
ATOM 1095 C C . THR A 1 141 ? 17.785 -12.252 -15.256 1.00 83.94 141 THR A C 1
ATOM 1097 O O . THR A 1 141 ? 18.912 -12.548 -15.642 1.00 83.94 141 THR A O 1
ATOM 1100 N N . PHE A 1 142 ? 17.017 -13.126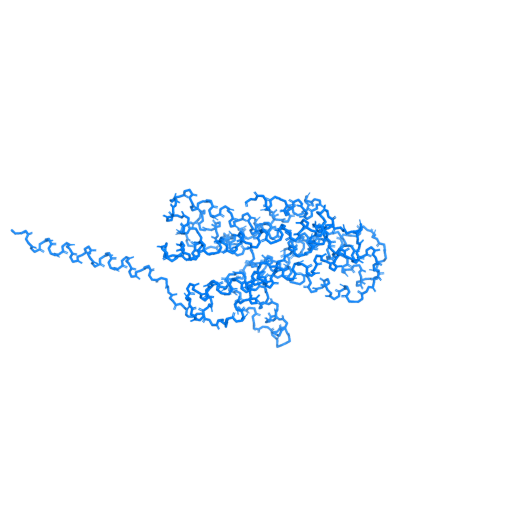 -14.591 1.00 85.44 142 PHE A N 1
ATOM 1101 C CA . PHE A 1 142 ? 17.466 -14.487 -14.260 1.00 85.44 142 PHE A CA 1
ATOM 1102 C C . PHE A 1 142 ? 17.657 -15.387 -15.482 1.00 85.44 142 PHE A C 1
ATOM 1104 O O . PHE A 1 142 ? 18.549 -16.232 -15.481 1.00 85.44 142 PHE A O 1
ATOM 1111 N N . LEU A 1 143 ? 16.826 -15.219 -16.512 1.00 84.44 143 LEU A N 1
ATOM 1112 C CA . LEU A 1 143 ? 16.908 -15.994 -17.751 1.00 84.44 143 LEU A CA 1
ATOM 1113 C C . LEU A 1 143 ? 17.908 -15.412 -18.764 1.00 84.44 143 LEU A C 1
ATOM 1115 O O . LEU A 1 143 ? 18.123 -16.020 -19.808 1.00 84.44 143 LEU A O 1
ATOM 1119 N N . GLY A 1 144 ? 18.510 -14.251 -18.480 1.00 80.06 144 GLY A N 1
ATOM 1120 C CA . GLY A 1 144 ? 19.431 -13.573 -19.396 1.00 80.06 144 GLY A CA 1
ATOM 1121 C C . GLY A 1 144 ? 18.774 -13.138 -20.710 1.00 80.06 144 GLY A C 1
ATOM 1122 O O . GLY A 1 144 ? 19.436 -13.101 -21.743 1.00 80.06 144 GLY A O 1
ATOM 1123 N N . LEU A 1 145 ? 17.467 -12.853 -20.696 1.00 78.94 145 LEU A N 1
ATOM 1124 C CA . LEU A 1 145 ? 16.711 -12.486 -21.895 1.00 78.94 145 LEU A CA 1
ATOM 1125 C C . LEU A 1 145 ? 16.810 -10.977 -22.149 1.00 78.94 145 LEU A C 1
ATOM 1127 O O . LEU A 1 145 ? 16.301 -10.175 -21.365 1.00 78.94 145 LEU A O 1
ATOM 1131 N N . GLU A 1 146 ? 17.428 -10.588 -23.264 1.00 68.62 146 GLU A N 1
ATOM 1132 C CA . GLU A 1 146 ? 17.567 -9.175 -23.648 1.00 68.62 146 GLU A CA 1
ATOM 1133 C C . GLU A 1 146 ? 16.287 -8.603 -24.282 1.00 68.62 146 GLU A C 1
ATOM 1135 O O . GLU A 1 146 ? 15.928 -7.449 -24.031 1.00 68.62 146 GLU A O 1
ATOM 1140 N N . GLU A 1 147 ? 15.537 -9.413 -25.032 1.00 67.81 147 GLU A N 1
ATOM 1141 C CA . GLU A 1 147 ? 14.319 -8.990 -25.731 1.00 67.81 147 GLU A CA 1
ATOM 1142 C C . GLU A 1 147 ? 13.046 -9.565 -25.106 1.00 67.81 147 GLU A C 1
ATOM 1144 O O . GLU A 1 147 ? 13.042 -10.632 -24.491 1.00 67.81 147 GLU A O 1
ATOM 1149 N N . ASN A 1 148 ? 11.945 -8.823 -25.247 1.00 66.19 148 ASN A N 1
ATOM 1150 C CA . ASN A 1 148 ? 10.634 -9.286 -24.815 1.00 66.19 148 ASN A CA 1
ATOM 1151 C C . ASN A 1 148 ? 10.019 -10.126 -25.939 1.00 66.19 148 ASN A C 1
ATOM 1153 O O . ASN A 1 148 ? 9.443 -9.589 -26.881 1.00 66.19 148 ASN A O 1
ATOM 1157 N N . SER A 1 149 ? 10.158 -11.446 -25.841 1.00 67.19 149 SER A N 1
ATOM 1158 C CA . SER A 1 149 ? 9.654 -12.407 -26.828 1.00 67.19 149 SER A CA 1
ATOM 1159 C C . SER A 1 149 ? 8.125 -12.571 -26.817 1.00 67.19 149 SER A C 1
ATOM 1161 O O . SER A 1 149 ? 7.588 -13.321 -27.625 1.00 67.19 149 SER A O 1
ATOM 1163 N N . GLY A 1 150 ? 7.403 -11.867 -25.933 1.00 73.62 150 GLY A N 1
ATOM 1164 C CA . GLY A 1 150 ? 5.940 -11.963 -25.823 1.00 73.62 150 GLY A CA 1
ATOM 1165 C C . GLY A 1 150 ? 5.456 -13.240 -25.129 1.00 73.62 150 GLY A C 1
ATOM 1166 O O . GLY A 1 150 ? 4.273 -13.571 -25.186 1.00 73.62 150 GLY A O 1
ATOM 1167 N N . GLU A 1 151 ? 6.364 -13.952 -24.466 1.00 84.12 151 GLU A N 1
ATOM 1168 C CA . GLU A 1 151 ? 6.073 -15.201 -23.776 1.00 84.12 151 GLU A CA 1
ATOM 1169 C C . GLU A 1 151 ? 5.104 -15.002 -22.607 1.00 84.12 151 GLU A C 1
ATOM 1171 O O . GLU A 1 151 ? 5.150 -14.010 -21.872 1.00 84.12 151 GLU A O 1
ATOM 1176 N N . TRP A 1 152 ? 4.241 -15.992 -22.383 1.00 85.50 152 TRP A N 1
ATOM 1177 C CA . TRP A 1 152 ? 3.201 -15.928 -21.353 1.00 85.50 152 TRP A CA 1
ATOM 1178 C C . TRP A 1 152 ? 3.771 -15.739 -19.935 1.00 85.50 152 TRP A C 1
ATOM 1180 O O . TRP A 1 152 ? 3.139 -15.083 -19.108 1.00 85.50 152 TRP A O 1
ATOM 1190 N N . TYR A 1 153 ? 4.973 -16.262 -19.663 1.00 85.56 153 TYR A N 1
ATOM 1191 C CA . TYR A 1 153 ? 5.656 -16.153 -18.368 1.00 85.56 153 TYR A CA 1
ATOM 1192 C C . TYR A 1 153 ? 6.368 -14.806 -18.159 1.00 85.56 153 TYR A C 1
ATOM 1194 O O . TYR A 1 153 ? 6.892 -14.563 -17.077 1.00 85.56 153 TYR A O 1
ATOM 1202 N N . LEU A 1 154 ? 6.389 -13.932 -19.170 1.00 87.50 154 LEU A N 1
ATOM 1203 C CA . LEU A 1 154 ? 6.831 -12.536 -19.065 1.00 87.50 154 LEU A CA 1
ATOM 1204 C C . LEU A 1 154 ? 5.648 -11.559 -19.056 1.00 87.50 154 LEU A C 1
ATOM 1206 O O . LEU A 1 154 ? 5.825 -10.355 -18.885 1.00 87.50 154 LEU A O 1
ATOM 1210 N N . ASN A 1 155 ? 4.421 -12.057 -19.217 1.00 91.00 155 ASN A N 1
ATOM 1211 C CA . ASN A 1 155 ? 3.234 -11.223 -19.169 1.00 91.00 155 ASN A CA 1
ATOM 1212 C C . ASN A 1 155 ? 2.835 -10.944 -17.713 1.00 91.00 155 ASN A C 1
ATOM 1214 O O . ASN A 1 155 ? 2.276 -11.802 -17.024 1.00 91.00 155 ASN A O 1
ATOM 1218 N N . GLY A 1 156 ? 3.069 -9.708 -17.269 1.00 90.88 156 GLY A N 1
ATOM 1219 C CA . GLY A 1 156 ? 2.749 -9.245 -15.918 1.00 90.88 156 GLY A CA 1
ATOM 1220 C C . GLY A 1 156 ? 1.304 -9.501 -15.478 1.00 90.88 156 GLY A C 1
ATOM 1221 O O . GLY A 1 156 ? 1.069 -9.818 -14.313 1.00 90.88 156 GLY A O 1
ATOM 1222 N N . ASN A 1 157 ? 0.336 -9.444 -16.403 1.00 93.81 157 ASN A N 1
ATOM 1223 C CA . ASN A 1 157 ? -1.074 -9.700 -16.089 1.00 93.81 157 ASN A CA 1
ATOM 1224 C C . ASN A 1 157 ? -1.328 -11.167 -15.714 1.00 93.81 157 ASN A C 1
ATOM 1226 O O . ASN A 1 157 ? -2.154 -11.443 -14.850 1.00 93.81 157 ASN A O 1
ATOM 1230 N N . TYR A 1 158 ? -0.630 -12.117 -16.340 1.00 94.06 158 TYR A N 1
ATOM 1231 C CA . TYR A 1 158 ? -0.749 -13.528 -15.967 1.00 94.06 158 TYR A CA 1
ATOM 1232 C C . TYR A 1 158 ? 0.020 -13.817 -14.683 1.00 94.06 158 TYR A C 1
ATOM 1234 O O . TYR A 1 158 ? -0.500 -14.486 -13.791 1.00 94.06 158 TYR A O 1
ATOM 1242 N N . LEU A 1 159 ? 1.229 -13.269 -14.556 1.00 94.31 159 LEU A N 1
ATOM 1243 C CA . LEU A 1 159 ? 2.066 -13.483 -13.380 1.00 94.31 159 LEU A CA 1
ATOM 1244 C C . LEU A 1 159 ? 1.416 -12.974 -12.092 1.00 94.31 159 LEU A C 1
ATOM 1246 O O . LEU A 1 159 ? 1.437 -13.692 -11.093 1.00 94.31 159 LEU A O 1
ATOM 1250 N N . VAL A 1 160 ? 0.788 -11.792 -12.104 1.00 95.69 160 VAL A N 1
ATOM 1251 C CA . VAL A 1 160 ? 0.098 -11.270 -10.912 1.00 95.69 160 VAL A CA 1
ATOM 1252 C C . VAL A 1 160 ? -1.057 -12.179 -10.481 1.00 95.69 160 VAL A C 1
ATOM 1254 O O . VAL A 1 160 ? -1.229 -12.420 -9.285 1.00 95.69 160 VAL A O 1
ATOM 1257 N N . VAL A 1 161 ? -1.782 -12.779 -11.434 1.00 95.94 161 VAL A N 1
ATOM 1258 C CA . VAL A 1 161 ? -2.845 -13.756 -11.150 1.00 95.94 161 VAL A CA 1
ATOM 1259 C C . VAL A 1 161 ? -2.258 -15.054 -10.594 1.00 95.94 161 VAL A C 1
ATOM 1261 O O . VAL A 1 161 ? -2.764 -15.571 -9.596 1.00 95.94 161 VAL A O 1
ATOM 1264 N N . PHE A 1 162 ? -1.168 -15.566 -11.173 1.00 94.94 162 PHE A N 1
ATOM 1265 C CA . PHE A 1 162 ? -0.504 -16.776 -10.679 1.00 94.94 162 PHE A CA 1
ATOM 1266 C C . PHE A 1 162 ? 0.047 -16.601 -9.263 1.00 94.94 162 PHE A C 1
ATOM 1268 O O . PHE A 1 162 ? -0.185 -17.460 -8.414 1.00 94.94 162 PHE A O 1
ATOM 1275 N N . VAL A 1 163 ? 0.715 -15.482 -8.972 1.00 94.44 163 VAL A N 1
ATOM 1276 C CA . VAL A 1 163 ? 1.189 -15.155 -7.616 1.00 94.44 163 VAL A CA 1
ATOM 1277 C C . VAL A 1 163 ? 0.011 -14.995 -6.658 1.00 94.44 163 VAL A C 1
ATOM 1279 O O . VAL A 1 163 ? 0.046 -15.501 -5.533 1.00 94.44 163 VAL A O 1
ATOM 1282 N N . SER A 1 164 ? -1.065 -14.351 -7.114 1.00 94.88 164 SER A N 1
ATOM 1283 C CA . SER A 1 164 ? -2.274 -14.164 -6.317 1.00 94.88 164 SER A CA 1
ATOM 1284 C C . SER A 1 164 ? -2.906 -15.494 -5.908 1.00 94.88 164 SER A C 1
ATOM 1286 O O . SER A 1 164 ? -3.192 -15.703 -4.733 1.00 94.88 164 SER A O 1
ATOM 1288 N N . VAL A 1 165 ? -3.087 -16.422 -6.847 1.00 94.56 165 VAL A N 1
ATOM 1289 C CA . VAL A 1 165 ? -3.719 -17.722 -6.577 1.00 94.56 165 VAL A CA 1
ATOM 1290 C C . VAL A 1 165 ? -2.763 -18.694 -5.879 1.00 94.56 165 VAL A C 1
ATOM 1292 O O . VAL A 1 165 ? -3.186 -19.421 -4.985 1.00 94.56 165 VAL A O 1
ATOM 1295 N N . GLY A 1 166 ? -1.487 -18.718 -6.268 1.00 89.19 166 GLY A N 1
ATOM 1296 C CA . GLY A 1 166 ? -0.509 -19.700 -5.796 1.00 89.19 166 GLY A CA 1
ATOM 1297 C C . GLY A 1 166 ? 0.145 -19.365 -4.456 1.00 89.19 166 GLY A C 1
ATOM 1298 O O . GLY A 1 166 ? 0.543 -20.277 -3.738 1.00 89.19 166 GLY A O 1
ATOM 1299 N N . ILE A 1 167 ? 0.254 -18.080 -4.104 1.00 87.62 167 ILE A N 1
ATOM 1300 C CA . ILE A 1 167 ? 0.973 -17.631 -2.901 1.00 87.62 167 ILE A CA 1
ATOM 1301 C C . ILE A 1 167 ? 0.049 -16.814 -1.998 1.00 87.62 167 ILE A C 1
ATOM 1303 O O . ILE A 1 167 ? -0.180 -17.179 -0.845 1.00 87.62 167 ILE A O 1
ATOM 1307 N N . ILE A 1 168 ? -0.520 -15.725 -2.517 1.00 89.25 168 ILE A N 1
ATOM 1308 C CA . ILE A 1 168 ? -1.249 -14.748 -1.697 1.00 89.25 168 ILE A CA 1
ATOM 1309 C C . ILE A 1 168 ? -2.537 -15.344 -1.125 1.00 89.25 168 ILE A C 1
ATOM 1311 O O . ILE A 1 168 ? -2.799 -15.205 0.070 1.00 89.25 168 ILE A O 1
ATOM 1315 N N . LEU A 1 169 ? -3.339 -16.021 -1.952 1.00 88.94 169 LEU A N 1
ATOM 1316 C CA . LEU A 1 169 ? -4.606 -16.599 -1.523 1.00 88.94 169 LEU A CA 1
ATOM 1317 C C . LEU A 1 169 ? -4.387 -17.649 -0.419 1.00 88.94 169 LEU A C 1
ATOM 1319 O O . LEU A 1 169 ? -4.956 -17.445 0.653 1.00 88.94 169 LEU A O 1
ATOM 1323 N N . PRO A 1 170 ? -3.530 -18.682 -0.573 1.00 86.50 170 PRO A N 1
ATOM 1324 C CA . PRO A 1 170 ? -3.228 -19.626 0.504 1.00 86.50 170 PRO A CA 1
ATOM 1325 C C . PRO A 1 170 ? -2.778 -18.949 1.801 1.00 86.50 170 PRO A C 1
ATOM 1327 O O . PRO A 1 170 ? -3.291 -19.281 2.870 1.00 86.50 170 PRO A O 1
ATOM 1330 N N . LEU A 1 171 ? -1.879 -17.961 1.713 1.00 80.94 171 LEU A N 1
ATOM 1331 C CA . LEU A 1 171 ? -1.399 -17.222 2.884 1.00 80.94 171 LEU A CA 1
ATOM 1332 C C . LEU A 1 171 ? -2.520 -16.428 3.566 1.00 80.94 171 LEU A C 1
ATOM 1334 O O . LEU A 1 171 ? -2.596 -16.393 4.792 1.00 80.94 171 LEU A O 1
ATOM 1338 N N . SER A 1 172 ? -3.430 -15.835 2.794 1.00 80.88 172 SER A N 1
ATOM 1339 C CA . SER A 1 172 ? -4.557 -15.056 3.322 1.00 80.88 172 SER A CA 1
ATOM 1340 C C . SER A 1 172 ? -5.614 -15.906 4.043 1.00 80.88 172 SER A C 1
ATOM 1342 O O . SER A 1 172 ? -6.365 -15.397 4.881 1.00 80.88 172 SER A O 1
ATOM 1344 N N . LEU A 1 173 ? -5.672 -17.210 3.747 1.00 80.38 173 LEU A N 1
ATOM 1345 C CA . LEU A 1 173 ? -6.582 -18.166 4.387 1.00 80.38 173 LEU A CA 1
ATOM 1346 C C . LEU A 1 173 ? -6.066 -18.674 5.738 1.00 80.38 173 LEU A C 1
ATOM 1348 O O . LEU A 1 173 ? -6.809 -19.337 6.469 1.00 80.38 173 LEU A O 1
ATOM 1352 N N . LEU A 1 174 ? -4.814 -18.370 6.092 1.00 72.50 174 LEU A N 1
ATOM 1353 C CA . LEU A 1 174 ? -4.261 -18.729 7.390 1.00 72.50 174 LEU A CA 1
ATOM 1354 C C . LEU A 1 174 ? -4.994 -17.959 8.494 1.00 72.50 174 LEU A C 1
ATOM 1356 O O . LEU A 1 174 ? -5.086 -16.732 8.489 1.00 72.50 174 LEU A O 1
ATOM 1360 N N . LYS A 1 175 ? -5.532 -18.708 9.461 1.00 57.00 175 LYS A N 1
ATOM 1361 C CA . LYS A 1 175 ? -6.310 -18.152 10.579 1.00 57.00 175 LYS A CA 1
ATOM 1362 C C . LYS A 1 175 ? -5.452 -17.375 11.575 1.00 57.00 175 LYS A C 1
ATOM 1364 O O . LYS A 1 175 ? -5.944 -16.424 12.166 1.00 57.00 175 LYS A O 1
ATOM 1369 N N . ASN A 1 176 ? -4.192 -17.777 11.735 1.00 48.12 176 ASN A N 1
ATOM 1370 C CA . ASN A 1 176 ? -3.252 -17.218 12.700 1.00 48.12 176 ASN A CA 1
ATOM 1371 C C . ASN A 1 176 ? -1.899 -16.990 12.011 1.00 48.12 176 ASN A C 1
ATOM 1373 O O . ASN A 1 176 ? -1.187 -17.951 11.719 1.00 48.12 176 ASN A O 1
ATOM 1377 N N . LEU A 1 177 ? -1.522 -15.727 11.793 1.00 48.59 177 LEU A N 1
ATOM 1378 C CA . LEU A 1 177 ? -0.206 -15.348 11.251 1.00 48.59 177 LEU A CA 1
ATOM 1379 C C . LEU A 1 177 ? 0.959 -15.778 12.169 1.00 48.59 177 LEU A C 1
ATOM 1381 O O . LEU A 1 177 ? 2.081 -15.942 11.701 1.00 48.59 177 LEU A O 1
ATOM 1385 N N . GLY A 1 178 ? 0.694 -16.046 13.454 1.00 42.06 178 GLY A N 1
ATOM 1386 C CA . GLY A 1 178 ? 1.695 -16.501 14.428 1.00 42.06 178 GLY A CA 1
ATOM 1387 C C . GLY A 1 178 ? 2.273 -17.904 14.181 1.00 42.06 178 GLY A C 1
ATOM 1388 O O . GLY A 1 178 ? 3.314 -18.228 14.742 1.00 42.06 178 GLY A O 1
ATOM 1389 N N . TYR A 1 179 ? 1.657 -18.732 13.326 1.00 38.47 179 TYR A N 1
ATOM 1390 C CA . TYR A 1 179 ? 2.179 -20.073 13.003 1.00 38.47 179 TYR A CA 1
ATOM 1391 C C . TYR A 1 179 ? 3.226 -20.089 11.883 1.00 38.47 179 TYR A C 1
ATOM 1393 O O . TYR A 1 179 ? 3.882 -21.111 11.681 1.00 38.47 179 TYR A O 1
ATOM 1401 N N . LEU A 1 180 ? 3.426 -18.969 11.181 1.00 43.38 180 LEU A N 1
ATOM 1402 C CA . LEU A 1 180 ? 4.439 -18.868 10.127 1.00 43.38 180 LEU A CA 1
ATOM 1403 C C . LEU A 1 180 ? 5.868 -19.032 10.688 1.00 43.38 180 LEU A C 1
ATOM 1405 O O . LEU A 1 180 ? 6.762 -19.457 9.972 1.00 43.38 180 LEU A O 1
ATOM 1409 N N . GLY A 1 181 ? 6.080 -18.788 11.986 1.00 39.72 181 GLY A N 1
ATOM 1410 C CA . GLY A 1 181 ? 7.388 -18.868 12.641 1.00 39.72 181 GLY A CA 1
ATOM 1411 C C . GLY A 1 181 ? 7.957 -20.271 12.895 1.00 39.72 181 GLY A C 1
ATOM 1412 O O . GLY A 1 181 ? 9.027 -20.353 13.482 1.00 39.72 181 GLY A O 1
ATOM 1413 N N . TYR A 1 182 ? 7.300 -21.371 12.501 1.00 41.66 182 TYR A N 1
ATOM 1414 C CA . TYR A 1 182 ? 7.742 -22.733 12.872 1.00 41.66 182 TYR A CA 1
ATOM 1415 C C . TYR A 1 182 ? 8.482 -23.522 11.777 1.00 41.66 182 TYR A C 1
ATOM 1417 O O . TYR A 1 182 ? 8.855 -24.673 12.003 1.00 41.66 182 TYR A O 1
ATOM 1425 N N . THR A 1 183 ? 8.753 -22.941 10.605 1.00 35.06 183 THR A N 1
ATOM 1426 C CA . THR A 1 183 ? 9.413 -23.663 9.502 1.00 35.06 183 THR A CA 1
ATOM 1427 C C . THR A 1 183 ? 10.887 -23.262 9.348 1.00 35.06 183 THR A C 1
ATOM 1429 O O . THR A 1 183 ? 11.179 -22.198 8.821 1.00 35.06 183 THR A O 1
ATOM 1432 N N . SER A 1 184 ? 11.809 -24.144 9.770 1.00 37.97 184 SER A N 1
ATOM 1433 C CA . SER A 1 184 ? 13.279 -24.171 9.538 1.00 37.97 184 SER A CA 1
ATOM 1434 C C . SER A 1 184 ? 14.107 -22.909 9.880 1.00 37.97 184 SER A C 1
ATOM 1436 O O . SER A 1 184 ? 13.887 -21.824 9.358 1.00 37.97 184 SER A O 1
ATOM 1438 N N . GLY A 1 185 ? 15.147 -23.062 10.711 1.00 41.50 185 GLY A N 1
ATOM 1439 C CA . GLY A 1 185 ? 15.915 -21.965 11.333 1.00 41.50 185 GLY A CA 1
ATOM 1440 C C . GLY A 1 185 ? 16.550 -20.901 10.415 1.00 41.50 185 GLY A C 1
ATOM 1441 O O . GLY A 1 185 ? 16.818 -19.803 10.891 1.00 41.50 185 GLY A O 1
ATOM 1442 N N . PHE A 1 186 ? 16.743 -21.162 9.115 1.00 41.97 186 PHE A N 1
ATOM 1443 C CA . PHE A 1 186 ? 17.195 -20.150 8.141 1.00 41.97 186 PHE A CA 1
ATOM 1444 C C . PHE A 1 186 ? 16.031 -19.312 7.582 1.00 41.97 186 PHE A C 1
ATOM 1446 O O . PHE A 1 186 ? 16.119 -18.084 7.526 1.00 41.97 186 PHE A O 1
ATOM 1453 N N . SER A 1 187 ? 14.893 -19.952 7.282 1.00 40.62 187 SER A N 1
ATOM 1454 C CA . SER A 1 187 ? 13.635 -19.247 7.021 1.00 40.62 187 SER A CA 1
ATOM 1455 C C . SER A 1 187 ? 13.225 -18.432 8.238 1.00 40.62 187 SER A C 1
ATOM 1457 O O . SER A 1 187 ? 12.843 -17.295 8.062 1.00 40.62 187 SER A O 1
ATOM 1459 N N . LEU A 1 188 ? 13.410 -18.922 9.463 1.00 38.97 188 LEU A N 1
ATOM 1460 C CA . LEU A 1 188 ? 13.008 -18.229 10.692 1.00 38.97 188 LEU A CA 1
ATOM 1461 C C . LEU A 1 188 ? 13.688 -16.857 10.881 1.00 38.97 188 LEU A C 1
ATOM 1463 O O . LEU A 1 188 ? 13.034 -15.922 11.321 1.00 38.97 188 LEU A O 1
ATOM 1467 N N . SER A 1 189 ? 14.956 -16.681 10.489 1.00 42.22 189 SER A N 1
ATOM 1468 C CA . SER A 1 189 ? 15.635 -15.372 10.568 1.00 42.22 189 SER A CA 1
ATOM 1469 C C . SER A 1 189 ? 15.159 -14.398 9.482 1.00 42.22 189 SER A C 1
ATOM 1471 O O . SER A 1 189 ? 14.834 -13.248 9.778 1.00 42.22 189 SER A O 1
ATOM 1473 N N . CYS A 1 190 ? 15.033 -14.877 8.241 1.00 41.59 190 CYS A N 1
ATOM 1474 C CA . CYS A 1 190 ? 14.522 -14.091 7.118 1.00 41.59 190 CYS A CA 1
ATOM 1475 C C . CYS A 1 190 ? 13.041 -13.735 7.323 1.00 41.59 190 CYS A C 1
ATOM 1477 O O . CYS A 1 190 ? 12.602 -12.631 7.048 1.00 41.59 190 CYS A O 1
ATOM 1479 N N . MET A 1 191 ? 12.280 -14.649 7.906 1.00 40.03 191 MET A N 1
ATOM 1480 C CA . MET A 1 191 ? 10.859 -14.544 8.180 1.00 40.03 191 MET A CA 1
ATOM 1481 C C . MET A 1 191 ? 10.582 -13.750 9.448 1.00 40.03 191 MET A C 1
ATOM 1483 O O . MET A 1 191 ? 9.616 -13.025 9.445 1.00 40.03 191 MET A O 1
ATOM 1487 N N . VAL A 1 192 ? 11.414 -13.759 10.492 1.00 42.59 192 VAL A N 1
ATOM 1488 C CA . VAL A 1 192 ? 11.287 -12.788 11.601 1.00 42.59 192 VAL A CA 1
ATOM 1489 C C . VAL A 1 192 ? 11.623 -11.371 11.126 1.00 42.59 192 VAL A C 1
ATOM 1491 O O . VAL A 1 192 ? 10.968 -10.427 11.553 1.00 42.59 192 VAL A O 1
ATOM 1494 N N . PHE A 1 193 ? 12.570 -11.210 10.195 1.00 44.66 193 PHE A N 1
ATOM 1495 C CA . PHE A 1 193 ? 12.829 -9.925 9.539 1.00 44.66 193 PHE A CA 1
ATOM 1496 C C . PHE A 1 193 ? 11.660 -9.501 8.630 1.00 44.66 193 PHE A C 1
ATOM 1498 O O . PHE A 1 193 ? 11.162 -8.388 8.757 1.00 44.66 193 PHE A O 1
ATOM 1505 N N . PHE A 1 194 ? 11.147 -10.397 7.780 1.00 42.47 194 PHE A N 1
ATOM 1506 C CA . PHE A 1 194 ? 10.040 -10.113 6.865 1.00 42.47 194 PHE A CA 1
ATOM 1507 C C . PHE A 1 194 ? 8.694 -10.029 7.587 1.00 42.47 194 PHE A C 1
ATOM 1509 O O . PHE A 1 194 ? 8.063 -8.996 7.504 1.00 42.47 194 PHE A O 1
ATOM 1516 N N . VAL A 1 195 ? 8.265 -11.015 8.374 1.00 41.78 195 VAL A N 1
ATOM 1517 C CA . VAL A 1 195 ? 7.070 -10.955 9.245 1.00 41.78 195 VAL A CA 1
ATOM 1518 C C . VAL A 1 195 ? 7.192 -9.805 10.250 1.00 41.78 195 VAL A C 1
ATOM 1520 O O . VAL A 1 195 ? 6.200 -9.139 10.497 1.00 41.78 195 VAL A O 1
ATOM 1523 N N . GLY A 1 196 ? 8.377 -9.478 10.769 1.00 43.47 196 GLY A N 1
ATOM 1524 C CA . GLY A 1 196 ? 8.575 -8.310 11.638 1.00 43.47 196 GLY A CA 1
ATOM 1525 C C . GLY A 1 196 ? 8.428 -6.959 10.930 1.00 43.47 196 GLY A C 1
ATOM 1526 O O . GLY A 1 196 ? 8.006 -6.005 11.568 1.00 43.47 196 GLY A O 1
ATOM 1527 N N . VAL A 1 197 ? 8.728 -6.875 9.628 1.00 42.41 197 VAL A N 1
ATOM 1528 C CA . VAL A 1 197 ? 8.518 -5.687 8.770 1.00 42.41 197 VAL A CA 1
ATOM 1529 C C . VAL A 1 197 ? 7.111 -5.663 8.148 1.00 42.41 197 VAL A C 1
ATOM 1531 O O . VAL A 1 197 ? 6.575 -4.595 7.867 1.00 42.41 197 VAL A O 1
ATOM 1534 N N . VAL A 1 198 ? 6.486 -6.829 7.982 1.00 43.59 198 VAL A N 1
ATOM 1535 C CA . VAL A 1 198 ? 5.251 -7.043 7.214 1.00 43.59 198 VAL A CA 1
ATOM 1536 C C . VAL A 1 198 ? 4.017 -7.172 8.132 1.00 43.59 198 VAL A C 1
ATOM 1538 O O . VAL A 1 198 ? 2.936 -6.735 7.755 1.00 43.59 198 VAL A O 1
ATOM 1541 N N . SER A 1 199 ? 4.149 -7.601 9.397 1.00 41.94 199 SER A N 1
ATOM 1542 C CA . SER A 1 199 ? 3.041 -7.708 10.394 1.00 41.94 199 SER A CA 1
ATOM 1543 C C . SER A 1 199 ? 2.584 -6.385 11.019 1.00 41.94 199 SER A C 1
ATOM 1545 O O . SER A 1 199 ? 1.929 -6.349 12.058 1.00 41.94 199 SER A O 1
ATOM 1547 N N . VAL A 1 200 ? 2.966 -5.270 10.422 1.00 50.31 200 VAL A N 1
ATOM 1548 C CA . VAL A 1 200 ? 3.287 -4.059 11.171 1.00 50.31 200 VAL A CA 1
ATOM 1549 C C . VAL A 1 200 ? 2.138 -3.053 11.381 1.00 50.31 200 VAL A C 1
ATOM 1551 O O . VAL A 1 200 ? 2.129 -2.415 12.436 1.00 50.31 200 VAL A O 1
ATOM 1554 N N . PRO A 1 201 ? 1.117 -2.913 10.509 1.00 43.22 201 PRO A N 1
ATOM 1555 C CA . PRO A 1 201 ? 0.085 -1.893 10.734 1.00 43.22 201 PRO A CA 1
ATOM 1556 C C . PRO A 1 201 ? -0.910 -2.222 11.863 1.00 43.22 201 PRO A C 1
ATOM 1558 O O . PRO A 1 201 ? -1.365 -1.314 12.555 1.00 43.22 201 PRO A O 1
ATOM 1561 N N . LEU A 1 202 ? -1.248 -3.502 12.087 1.00 36.91 202 LEU A N 1
ATOM 1562 C CA . LEU A 1 202 ? -2.286 -3.889 13.063 1.00 36.91 202 LEU A CA 1
ATOM 1563 C C . LEU A 1 202 ? -1.779 -3.934 14.520 1.00 36.91 202 LEU A C 1
ATOM 1565 O O . LEU A 1 202 ? -2.567 -3.805 15.456 1.00 36.91 202 LEU A O 1
ATOM 1569 N N . CYS A 1 203 ? -0.469 -4.099 14.724 1.00 41.41 203 CYS A N 1
ATOM 1570 C CA . CYS A 1 203 ? 0.122 -4.342 16.044 1.00 41.41 203 CYS A CA 1
ATOM 1571 C C . CYS A 1 203 ? 0.462 -3.070 16.841 1.00 41.41 203 CYS A C 1
ATOM 1573 O O . CYS A 1 203 ? 0.489 -3.108 18.069 1.00 41.41 203 CYS A O 1
ATOM 1575 N N . VAL A 1 204 ? 0.662 -1.909 16.205 1.00 44.84 204 VAL A N 1
ATOM 1576 C CA . VAL A 1 204 ? 1.149 -0.703 16.914 1.00 44.84 204 VAL A CA 1
ATOM 1577 C C . VAL A 1 204 ? 0.188 -0.218 18.009 1.00 44.84 204 VAL A C 1
ATOM 1579 O O . VAL A 1 204 ? 0.631 0.287 19.040 1.00 44.84 204 VAL A O 1
ATOM 1582 N N . VAL A 1 205 ? -1.121 -0.410 17.839 1.00 42.66 205 VAL A N 1
ATOM 1583 C CA . VAL A 1 205 ? -2.112 0.019 18.838 1.00 42.66 205 VAL A CA 1
ATOM 1584 C C . VAL A 1 205 ? -2.266 -1.010 19.965 1.00 42.66 205 VAL A C 1
ATOM 1586 O O . VAL A 1 205 ? -2.557 -0.627 21.100 1.00 42.66 205 VAL A O 1
ATOM 1589 N N . ASN A 1 206 ? -2.016 -2.297 19.684 1.00 41.97 206 ASN A N 1
ATOM 1590 C CA . ASN A 1 206 ? -2.269 -3.378 20.634 1.00 41.97 206 ASN A CA 1
ATOM 1591 C C . ASN A 1 206 ? -1.050 -3.860 21.439 1.00 41.97 206 ASN A C 1
ATOM 1593 O O . ASN A 1 206 ? -1.218 -4.511 22.469 1.00 41.97 206 ASN A O 1
ATOM 1597 N N . GLU A 1 207 ? 0.166 -3.492 21.041 1.00 45.75 207 GLU A N 1
ATOM 1598 C CA . GLU A 1 207 ? 1.383 -4.130 21.560 1.00 45.75 207 GLU A CA 1
ATOM 1599 C C . GLU A 1 207 ? 2.269 -3.222 22.426 1.00 45.75 207 GLU A C 1
ATOM 1601 O O . GLU A 1 207 ? 3.293 -3.667 22.939 1.00 45.75 207 GLU A O 1
ATOM 1606 N N . LEU A 1 208 ? 1.869 -1.973 22.680 1.00 44.56 208 LEU A N 1
ATOM 1607 C CA . LEU A 1 208 ? 2.589 -1.085 23.597 1.00 44.56 208 LEU A CA 1
ATOM 1608 C C . LEU A 1 208 ? 2.433 -1.536 25.058 1.00 44.56 208 LEU A C 1
ATOM 1610 O O . LEU A 1 208 ? 1.332 -1.519 25.609 1.00 44.56 208 LEU A O 1
ATOM 1614 N N . LYS A 1 209 ? 3.571 -1.847 25.696 1.00 41.78 209 LYS A N 1
ATOM 1615 C CA . LYS A 1 209 ? 3.696 -2.300 27.098 1.00 41.78 209 LYS A CA 1
ATOM 1616 C C . LYS A 1 209 ? 3.059 -1.369 28.142 1.00 41.78 209 LYS A C 1
ATOM 1618 O O . LYS A 1 209 ? 2.671 -1.838 29.200 1.00 41.78 209 LYS A O 1
ATOM 1623 N N . ASP A 1 210 ? 2.904 -0.080 27.813 1.00 51.03 210 ASP A N 1
ATOM 1624 C CA . ASP A 1 210 ? 2.131 0.901 28.589 1.00 51.03 210 ASP A CA 1
ATOM 1625 C C . ASP A 1 210 ? 1.443 1.880 27.630 1.00 51.03 210 ASP A C 1
ATOM 1627 O O . ASP A 1 210 ? 2.118 2.672 26.961 1.00 51.03 210 ASP A O 1
ATOM 1631 N N . ARG A 1 211 ? 0.109 1.861 27.559 1.00 59.91 211 ARG A N 1
ATOM 1632 C CA . ARG A 1 211 ? -0.678 2.687 26.624 1.00 59.91 211 ARG A CA 1
ATOM 1633 C C . ARG A 1 211 ? -1.055 4.053 27.210 1.00 59.91 211 ARG A C 1
ATOM 1635 O O . ARG A 1 211 ? -2.214 4.451 27.218 1.00 59.91 211 ARG A O 1
ATOM 1642 N N . SER A 1 212 ? -0.073 4.803 27.713 1.00 68.62 212 SER A N 1
ATOM 1643 C CA . SER A 1 212 ? -0.302 6.220 28.028 1.00 68.62 212 SER A CA 1
ATOM 1644 C C . SER A 1 212 ? -0.506 7.005 26.730 1.00 68.62 212 SER A C 1
ATOM 1646 O O . SER A 1 212 ? 0.323 6.909 25.822 1.00 68.62 212 SER A O 1
ATOM 1648 N N . GLN A 1 213 ? -1.550 7.838 26.665 1.00 71.44 213 GLN A N 1
ATOM 1649 C CA . GLN A 1 213 ? -1.824 8.738 25.534 1.00 71.44 213 GLN A CA 1
ATOM 1650 C C . GLN A 1 213 ? -0.575 9.540 25.128 1.00 71.44 213 GLN A C 1
ATOM 1652 O O . GLN A 1 213 ? -0.251 9.656 23.949 1.00 71.44 213 GLN A O 1
ATOM 1657 N N . LYS A 1 214 ? 0.195 10.015 26.116 1.00 79.00 214 LYS A N 1
ATOM 1658 C CA . LYS A 1 214 ? 1.440 10.764 25.898 1.00 79.00 214 LYS A CA 1
ATOM 1659 C C . LYS A 1 214 ? 2.527 9.912 25.237 1.00 79.00 214 LYS A C 1
ATOM 1661 O O . LYS A 1 214 ? 3.264 10.400 24.386 1.00 79.00 214 LYS A O 1
ATOM 1666 N N . LYS A 1 215 ? 2.629 8.632 25.603 1.00 79.12 215 LYS A N 1
ATOM 1667 C CA . LYS A 1 215 ? 3.606 7.701 25.020 1.00 79.12 215 LYS A CA 1
ATOM 1668 C C . LYS A 1 215 ? 3.225 7.338 23.584 1.00 79.12 215 LYS A C 1
ATOM 1670 O O . LYS A 1 215 ? 4.097 7.375 22.725 1.00 79.12 215 LYS A O 1
ATOM 1675 N N . MET A 1 216 ? 1.943 7.080 23.312 1.00 77.25 216 MET A N 1
ATOM 1676 C CA . MET A 1 216 ? 1.438 6.846 21.950 1.00 77.25 216 MET A CA 1
ATOM 1677 C C . MET A 1 216 ? 1.635 8.068 21.044 1.00 77.25 216 MET A C 1
ATOM 1679 O O . MET A 1 216 ? 2.075 7.923 19.903 1.00 77.25 216 MET A O 1
ATOM 1683 N N . GLN A 1 217 ? 1.406 9.277 21.568 1.00 84.19 217 GLN A N 1
ATOM 1684 C CA . GLN A 1 217 ? 1.690 10.512 20.839 1.00 84.19 217 GLN A CA 1
ATOM 1685 C C . GLN A 1 217 ? 3.187 10.659 20.546 1.00 84.19 217 GLN A C 1
ATOM 1687 O O . GLN A 1 217 ? 3.556 10.969 19.422 1.00 84.19 217 GLN A O 1
ATOM 1692 N N . ASN A 1 218 ? 4.066 10.385 21.514 1.00 86.88 218 ASN A N 1
ATOM 1693 C CA . ASN A 1 218 ? 5.513 10.456 21.293 1.00 86.88 218 ASN A CA 1
ATOM 1694 C C . ASN A 1 218 ? 6.002 9.438 20.251 1.00 86.88 218 ASN A C 1
ATOM 1696 O O . ASN A 1 218 ? 6.840 9.786 19.421 1.00 86.88 218 ASN A O 1
ATOM 1700 N N . VAL A 1 219 ? 5.469 8.208 20.271 1.00 84.31 219 VAL A N 1
ATOM 1701 C CA . VAL A 1 219 ? 5.745 7.199 19.232 1.00 84.31 219 VAL A CA 1
ATOM 1702 C C . VAL A 1 219 ? 5.342 7.741 17.861 1.00 84.31 219 VAL A C 1
ATOM 1704 O O . VAL A 1 219 ? 6.126 7.677 16.917 1.00 84.31 219 VAL A O 1
ATOM 1707 N N . SER A 1 220 ? 4.155 8.338 17.768 1.00 84.69 220 SER A N 1
ATOM 1708 C CA . SER A 1 220 ? 3.622 8.903 16.526 1.00 84.69 220 SER A CA 1
ATOM 1709 C C . SER A 1 220 ? 4.436 10.094 16.024 1.00 84.69 220 SER A C 1
ATOM 1711 O O . SER A 1 220 ? 4.797 10.136 14.853 1.00 84.69 220 SER A O 1
ATOM 1713 N N . ASN A 1 221 ? 4.811 11.013 16.918 1.00 89.81 221 ASN A N 1
ATOM 1714 C CA . ASN A 1 221 ? 5.640 12.172 16.595 1.00 89.81 221 ASN A CA 1
ATOM 1715 C C . ASN A 1 221 ? 6.997 11.748 16.027 1.00 89.81 221 ASN A C 1
ATOM 1717 O O . ASN A 1 221 ? 7.429 12.270 15.002 1.00 89.81 221 ASN A O 1
ATOM 1721 N N . LEU A 1 222 ? 7.654 10.779 16.674 1.00 89.62 222 LEU A N 1
ATOM 1722 C CA . LEU A 1 222 ? 8.951 10.290 16.220 1.00 89.62 222 LEU A CA 1
ATOM 1723 C C . LEU A 1 222 ? 8.841 9.507 14.904 1.00 89.62 222 LEU A C 1
ATOM 1725 O O . LEU A 1 222 ? 9.722 9.624 14.059 1.00 89.62 222 LEU A O 1
ATOM 1729 N N . SER A 1 223 ? 7.749 8.764 14.704 1.00 84.38 223 SER A N 1
ATOM 1730 C CA . SER A 1 223 ? 7.518 8.005 13.466 1.00 84.38 223 SER A CA 1
ATOM 1731 C C . SER A 1 223 ? 7.235 8.915 12.273 1.00 84.38 223 SER A C 1
ATOM 1733 O O . SER A 1 223 ? 7.780 8.706 11.193 1.00 84.38 223 SER A O 1
ATOM 1735 N N . ILE A 1 224 ? 6.436 9.969 12.469 1.00 89.44 224 ILE A N 1
ATOM 1736 C CA . ILE A 1 224 ? 6.181 10.973 11.428 1.00 89.44 224 ILE A CA 1
ATOM 1737 C C . ILE A 1 224 ? 7.459 11.748 11.105 1.00 89.44 224 ILE A C 1
ATOM 1739 O O . ILE A 1 224 ? 7.743 11.973 9.933 1.00 89.44 224 ILE A O 1
ATOM 1743 N N . LEU A 1 225 ? 8.269 12.101 12.109 1.00 91.75 225 LEU A N 1
ATOM 1744 C CA . LEU A 1 225 ? 9.568 12.733 11.871 1.00 91.75 225 LEU A CA 1
ATOM 1745 C C . LEU A 1 225 ? 10.497 11.827 11.049 1.00 91.75 225 LEU A C 1
ATOM 1747 O O . LEU A 1 225 ? 11.091 12.282 10.073 1.00 91.75 225 LEU A O 1
ATOM 1751 N N . ALA A 1 226 ? 10.600 10.547 11.419 1.00 86.06 226 ALA A N 1
ATOM 1752 C CA . ALA A 1 226 ? 11.387 9.567 10.675 1.00 86.06 226 ALA A CA 1
ATOM 1753 C C . ALA A 1 226 ? 10.888 9.423 9.228 1.00 86.06 226 ALA A C 1
ATOM 1755 O O . ALA A 1 226 ? 11.696 9.405 8.300 1.00 86.06 226 ALA A O 1
ATOM 1756 N N . MET A 1 227 ? 9.567 9.395 9.026 1.00 88.50 227 MET A N 1
ATOM 1757 C CA . MET A 1 227 ? 8.952 9.365 7.701 1.00 88.50 227 MET A CA 1
ATOM 1758 C C . MET A 1 227 ? 9.296 10.607 6.876 1.00 88.50 227 MET A C 1
ATOM 1760 O O . MET A 1 227 ? 9.752 10.450 5.749 1.00 88.50 227 MET A O 1
ATOM 1764 N N . VAL A 1 228 ? 9.163 11.821 7.422 1.00 91.56 228 VAL A N 1
ATOM 1765 C CA . VAL A 1 228 ? 9.482 13.063 6.693 1.00 91.56 228 VAL A CA 1
ATOM 1766 C C . VAL A 1 228 ? 10.935 13.060 6.221 1.00 91.56 228 VAL A C 1
ATOM 1768 O O . VAL A 1 228 ? 11.206 13.393 5.069 1.00 91.56 228 VAL A O 1
ATOM 1771 N N . ILE A 1 229 ? 11.869 12.635 7.079 1.00 91.50 229 ILE A N 1
ATOM 1772 C CA . ILE A 1 229 ? 13.290 12.528 6.722 1.00 91.50 229 ILE A CA 1
ATOM 1773 C C . ILE A 1 229 ? 13.485 11.512 5.591 1.00 91.50 229 ILE A C 1
ATOM 1775 O O . ILE A 1 229 ? 14.116 11.828 4.584 1.00 91.50 229 ILE A O 1
ATOM 1779 N N . MET A 1 230 ? 12.926 10.309 5.728 1.00 88.62 230 MET A N 1
ATOM 1780 C CA . MET A 1 230 ? 13.068 9.244 4.730 1.00 88.62 230 MET A CA 1
ATOM 1781 C C . MET A 1 230 ? 12.433 9.608 3.388 1.00 88.62 230 MET A C 1
ATOM 1783 O O . MET A 1 230 ? 13.027 9.358 2.340 1.00 88.62 230 MET A O 1
ATOM 1787 N N . TYR A 1 231 ? 11.256 10.231 3.406 1.00 91.25 231 TYR A N 1
ATOM 1788 C CA . TYR A 1 231 ? 10.553 10.696 2.214 1.00 91.25 231 TYR A CA 1
ATOM 1789 C C . TYR A 1 231 ? 11.316 11.811 1.515 1.00 91.25 231 TYR A C 1
ATOM 1791 O O . TYR A 1 231 ? 11.484 11.758 0.300 1.00 91.25 231 TYR A O 1
ATOM 1799 N N . MET A 1 232 ? 11.842 12.775 2.272 1.00 92.25 232 MET A N 1
ATOM 1800 C CA . MET A 1 232 ? 12.665 13.845 1.721 1.00 92.25 232 MET A CA 1
ATOM 1801 C C . MET A 1 232 ? 13.949 13.294 1.091 1.00 92.25 232 MET A C 1
ATOM 1803 O O . MET A 1 232 ? 14.251 13.625 -0.051 1.00 92.25 232 MET A O 1
ATOM 1807 N N . LEU A 1 233 ? 14.684 12.419 1.785 1.00 90.12 233 LEU A N 1
ATOM 1808 C CA . LEU A 1 233 ? 15.913 11.825 1.248 1.00 90.12 233 LEU A CA 1
ATOM 1809 C C . LEU A 1 233 ? 15.638 10.976 0.001 1.00 90.12 233 LEU A C 1
ATOM 1811 O O . LEU A 1 233 ? 16.334 11.127 -1.000 1.00 90.12 233 LEU A O 1
ATOM 1815 N N . SER A 1 234 ? 14.609 10.128 0.034 1.00 87.94 234 SER A N 1
ATOM 1816 C CA . SER A 1 234 ? 14.258 9.259 -1.098 1.00 87.94 234 SER A CA 1
ATOM 1817 C C . SER A 1 234 ? 13.814 10.069 -2.314 1.00 87.94 234 SER A C 1
ATOM 1819 O O . SER A 1 234 ? 14.257 9.804 -3.431 1.00 87.94 234 SER A O 1
ATOM 1821 N N . ALA A 1 235 ? 12.993 11.100 -2.098 1.00 90.44 235 ALA A N 1
ATOM 1822 C CA . ALA A 1 235 ? 12.561 12.001 -3.155 1.00 90.44 235 ALA A CA 1
ATOM 1823 C C . ALA A 1 235 ? 13.734 12.800 -3.732 1.00 90.44 235 ALA A C 1
ATOM 1825 O O . ALA A 1 235 ? 13.870 12.863 -4.950 1.00 90.44 235 ALA A O 1
ATOM 1826 N N . LEU A 1 236 ? 14.607 13.351 -2.876 1.00 90.75 236 LEU A N 1
ATOM 1827 C CA . LEU A 1 236 ? 15.764 14.141 -3.298 1.00 90.75 236 LEU A CA 1
ATOM 1828 C C . LEU A 1 236 ? 16.751 13.306 -4.100 1.00 90.75 236 LEU A C 1
ATOM 1830 O O . LEU A 1 236 ? 17.136 13.713 -5.188 1.00 90.75 236 LEU A O 1
ATOM 1834 N N . PHE A 1 237 ? 17.160 12.145 -3.586 1.00 88.31 237 PHE A N 1
ATOM 1835 C CA . PHE A 1 237 ? 18.111 11.293 -4.292 1.00 88.31 237 PHE A CA 1
ATOM 1836 C C . PHE A 1 237 ? 17.510 10.742 -5.582 1.00 88.31 237 PHE A C 1
ATOM 1838 O O . PHE A 1 237 ? 18.183 10.771 -6.609 1.00 88.31 237 PHE A O 1
ATOM 1845 N N . GLY A 1 238 ? 16.244 10.314 -5.574 1.00 86.75 238 GLY A N 1
ATOM 1846 C CA . GLY A 1 238 ? 15.574 9.878 -6.798 1.00 86.75 238 GLY A CA 1
ATOM 1847 C C . GLY A 1 238 ? 15.459 11.003 -7.833 1.00 86.75 238 GLY A C 1
ATOM 1848 O O . GLY A 1 238 ? 15.754 10.785 -9.003 1.00 86.75 238 GLY A O 1
ATOM 1849 N N . TYR A 1 239 ? 15.111 12.221 -7.409 1.00 88.94 239 TYR A N 1
ATOM 1850 C CA . TYR A 1 23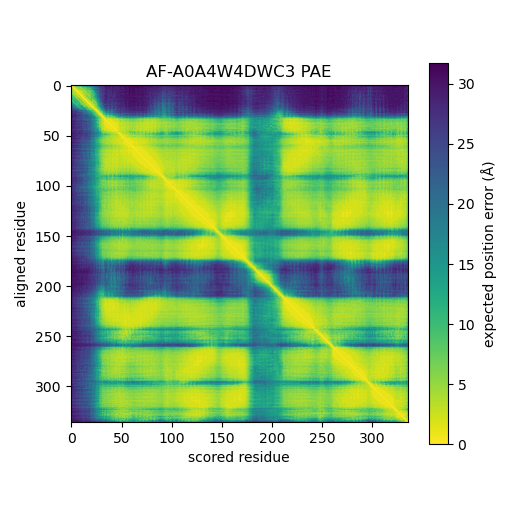9 ? 15.041 13.386 -8.291 1.00 88.94 239 TYR A CA 1
ATOM 1851 C C . TYR A 1 239 ? 16.416 13.798 -8.829 1.00 88.94 239 TYR A C 1
ATOM 1853 O O . TYR A 1 239 ? 16.572 13.965 -10.031 1.00 88.94 239 TYR A O 1
ATOM 1861 N N . LEU A 1 240 ? 17.437 13.919 -7.977 1.00 88.12 240 LEU A N 1
ATOM 1862 C CA . LEU A 1 240 ? 18.782 14.329 -8.397 1.00 88.12 240 LEU A CA 1
ATOM 1863 C C . LEU A 1 240 ? 19.472 13.292 -9.293 1.00 88.12 240 LEU A C 1
ATOM 1865 O O . LEU A 1 240 ? 20.316 13.666 -10.101 1.00 88.12 240 LEU A O 1
ATOM 1869 N N . THR A 1 241 ? 19.123 12.009 -9.163 1.00 84.81 241 THR A N 1
ATOM 1870 C CA . THR A 1 241 ? 19.707 10.937 -9.987 1.00 84.81 241 THR A CA 1
ATOM 1871 C C . THR A 1 241 ? 19.180 10.964 -11.423 1.00 84.81 241 THR A C 1
ATOM 1873 O O . THR A 1 241 ? 19.947 10.724 -12.352 1.00 84.81 241 THR A O 1
ATOM 1876 N N . PHE A 1 242 ? 17.891 11.258 -11.624 1.00 82.69 242 PHE A N 1
ATOM 1877 C CA . PHE A 1 242 ? 17.239 11.121 -12.938 1.00 82.69 242 PHE A CA 1
ATOM 1878 C C . PHE A 1 242 ? 16.749 12.437 -13.553 1.00 82.69 242 PHE A C 1
ATOM 1880 O O . PHE A 1 242 ? 16.529 12.495 -14.765 1.00 82.69 242 PHE A O 1
ATOM 1887 N N . TYR A 1 243 ? 16.612 13.488 -12.746 1.00 84.25 243 TYR A N 1
ATOM 1888 C CA . TYR A 1 243 ? 16.164 14.826 -13.129 1.00 84.25 243 TYR A CA 1
ATOM 1889 C C . TYR A 1 243 ? 14.869 14.792 -13.965 1.00 84.25 243 TYR A C 1
ATOM 1891 O O . TYR A 1 243 ? 13.852 14.290 -13.490 1.00 84.25 243 TYR A O 1
ATOM 1899 N N . ASP A 1 244 ? 14.895 15.255 -15.215 1.00 75.56 244 ASP A N 1
ATOM 1900 C CA . ASP A 1 244 ? 13.728 15.277 -16.112 1.00 75.56 244 ASP A CA 1
ATOM 1901 C C . ASP A 1 244 ? 13.249 13.880 -16.555 1.00 75.56 244 ASP A C 1
ATOM 1903 O O . ASP A 1 244 ? 12.183 13.750 -17.152 1.00 75.56 244 ASP A O 1
ATOM 1907 N N . ASN A 1 245 ? 14.013 12.820 -16.269 1.00 80.69 245 ASN A N 1
ATOM 1908 C CA . ASN A 1 245 ? 13.682 11.447 -16.661 1.00 80.69 245 ASN A CA 1
ATOM 1909 C C . ASN A 1 245 ? 13.025 10.629 -15.539 1.00 80.69 245 ASN A C 1
ATOM 1911 O O . ASN A 1 245 ? 12.929 9.409 -15.662 1.00 80.69 245 ASN A O 1
ATOM 1915 N N . VAL A 1 246 ? 12.607 11.253 -14.431 1.00 81.38 246 VAL A N 1
ATOM 1916 C CA . VAL A 1 246 ? 11.941 10.530 -13.338 1.00 81.38 246 VAL A CA 1
ATOM 1917 C C . VAL A 1 246 ? 10.563 10.048 -13.793 1.00 81.38 246 VAL A C 1
ATOM 1919 O O . VAL A 1 246 ? 9.696 10.852 -14.135 1.00 81.38 246 VAL A O 1
ATOM 1922 N N . GLU A 1 247 ? 10.325 8.740 -13.740 1.00 82.19 247 GLU A N 1
ATOM 1923 C CA . GLU A 1 247 ? 9.005 8.166 -13.992 1.00 82.19 247 GLU A CA 1
ATOM 1924 C C . GLU A 1 247 ? 8.220 7.934 -12.700 1.00 82.19 247 GLU A C 1
ATOM 1926 O O . GLU A 1 247 ? 8.761 7.983 -11.597 1.00 82.19 247 GLU A O 1
ATOM 1931 N N . ALA A 1 248 ? 6.919 7.663 -12.842 1.00 75.75 248 ALA A N 1
ATOM 1932 C CA . ALA A 1 248 ? 6.005 7.429 -11.723 1.00 75.75 248 ALA A CA 1
ATOM 1933 C C . ALA A 1 248 ? 6.432 6.274 -10.801 1.00 75.75 248 ALA A C 1
ATOM 1935 O O . ALA A 1 248 ? 6.033 6.240 -9.638 1.00 75.75 248 ALA A O 1
ATOM 1936 N N . GLU A 1 249 ? 7.231 5.346 -11.324 1.00 77.31 249 GLU A N 1
ATOM 1937 C CA . GLU A 1 249 ? 7.836 4.257 -10.577 1.00 77.31 249 GLU A CA 1
ATOM 1938 C C . GLU A 1 249 ? 9.361 4.366 -10.656 1.00 77.31 249 GLU A C 1
ATOM 1940 O O . GLU A 1 249 ? 9.979 4.249 -11.721 1.00 77.31 249 GLU A O 1
ATOM 1945 N N . LEU A 1 250 ? 9.983 4.594 -9.497 1.00 77.00 250 LEU A N 1
ATOM 1946 C CA . LEU A 1 250 ? 11.427 4.783 -9.406 1.00 77.00 250 LEU A CA 1
ATOM 1947 C C . LEU A 1 250 ? 12.202 3.559 -9.927 1.00 77.00 250 LEU A C 1
ATOM 1949 O O . LEU A 1 250 ? 13.177 3.727 -10.658 1.00 77.00 250 LEU A O 1
ATOM 1953 N N . LEU A 1 251 ? 11.764 2.335 -9.602 1.00 71.12 251 LEU A N 1
ATOM 1954 C CA . LEU A 1 251 ? 12.453 1.102 -10.018 1.00 71.12 251 LEU A CA 1
ATOM 1955 C C . LEU A 1 251 ? 12.445 0.916 -11.538 1.00 71.12 251 LEU A C 1
ATOM 1957 O O . LEU A 1 251 ? 13.443 0.462 -12.103 1.00 71.12 251 LEU A O 1
ATOM 1961 N N . HIS A 1 252 ? 11.366 1.321 -12.205 1.00 73.75 252 HIS A N 1
ATOM 1962 C CA . HIS A 1 252 ? 11.288 1.297 -13.660 1.00 73.75 252 HIS A CA 1
ATOM 1963 C C . HIS A 1 252 ? 12.255 2.315 -14.292 1.00 73.75 252 HIS A C 1
ATOM 1965 O O . HIS A 1 252 ? 12.934 2.009 -15.276 1.00 73.75 252 HIS A O 1
ATOM 1971 N N . THR A 1 253 ? 12.423 3.482 -13.659 1.00 71.56 253 THR A N 1
ATOM 1972 C CA . THR A 1 253 ? 13.404 4.498 -14.082 1.00 71.56 253 THR A CA 1
ATOM 1973 C C . THR A 1 253 ? 14.840 3.949 -14.044 1.00 71.56 253 THR A C 1
ATOM 1975 O O . THR A 1 253 ? 15.610 4.159 -14.984 1.00 71.56 253 THR A O 1
ATOM 1978 N N . PHE A 1 254 ? 15.194 3.164 -13.017 1.00 71.94 254 PHE A N 1
ATOM 1979 C CA . PHE A 1 254 ? 16.520 2.540 -12.905 1.00 71.94 254 PHE A CA 1
ATOM 1980 C C . PHE A 1 254 ? 16.843 1.568 -14.054 1.00 71.94 254 PHE A C 1
ATOM 1982 O O . PHE A 1 254 ? 18.002 1.503 -14.449 1.00 71.94 254 PHE A O 1
ATOM 1989 N N . ILE A 1 255 ? 15.864 0.865 -14.645 1.00 67.25 255 ILE A N 1
ATOM 1990 C CA . ILE A 1 255 ? 16.102 -0.077 -15.768 1.00 67.25 255 ILE A CA 1
ATOM 1991 C C . ILE A 1 255 ? 16.585 0.646 -17.016 1.00 67.25 255 ILE A C 1
ATOM 1993 O O . ILE A 1 255 ? 17.479 0.168 -17.715 1.00 67.25 255 ILE A O 1
ATOM 1997 N N . LYS A 1 256 ? 15.957 1.786 -17.327 1.00 64.88 256 LYS A N 1
ATOM 1998 C CA . LYS A 1 256 ? 16.279 2.545 -18.539 1.00 64.88 256 LYS A CA 1
ATOM 1999 C C . LYS A 1 256 ? 17.722 3.037 -18.525 1.00 64.88 256 LYS A C 1
ATOM 2001 O O . LYS A 1 256 ? 18.322 3.168 -19.588 1.00 64.88 256 LYS A O 1
ATOM 2006 N N . VAL A 1 257 ? 18.257 3.289 -17.332 1.00 66.31 257 VAL A N 1
ATOM 2007 C CA . VAL A 1 257 ? 19.591 3.863 -17.137 1.00 66.31 257 VAL A CA 1
ATOM 2008 C C . VAL A 1 257 ? 20.642 2.790 -16.840 1.00 66.31 257 VAL A C 1
ATOM 2010 O O . VAL A 1 257 ? 21.744 2.859 -17.377 1.00 66.31 257 VAL A O 1
ATOM 2013 N N . TYR A 1 258 ? 20.308 1.770 -16.046 1.00 64.38 258 TYR A N 1
ATOM 2014 C CA . TYR A 1 258 ? 21.227 0.716 -15.618 1.00 64.38 258 TYR A CA 1
ATOM 2015 C C . TYR A 1 258 ? 20.713 -0.655 -16.071 1.00 64.38 258 TYR A C 1
ATOM 2017 O O . TYR A 1 258 ? 19.789 -1.225 -15.489 1.00 64.38 258 TYR A O 1
ATOM 2025 N N . LYS A 1 259 ? 21.334 -1.212 -17.117 1.00 58.47 259 LYS A N 1
ATOM 2026 C CA . LYS A 1 259 ? 21.087 -2.597 -17.537 1.00 58.47 259 LYS A CA 1
ATOM 2027 C C . LYS A 1 259 ? 21.947 -3.555 -16.707 1.00 58.47 259 LYS A C 1
ATOM 2029 O O . LYS A 1 259 ? 23.157 -3.373 -16.637 1.00 58.47 259 LYS A O 1
ATOM 2034 N N . PHE A 1 260 ? 21.318 -4.591 -16.149 1.00 59.78 260 PHE A N 1
ATOM 2035 C CA . PHE A 1 260 ? 21.976 -5.737 -15.501 1.00 59.78 260 PHE A CA 1
ATOM 2036 C C . PHE A 1 260 ? 22.896 -5.400 -14.314 1.00 59.78 260 PHE A C 1
ATOM 2038 O O . PHE A 1 260 ? 24.046 -5.832 -14.264 1.00 59.78 260 PHE A O 1
ATOM 2045 N N . ASP A 1 261 ? 22.372 -4.681 -13.319 1.00 71.44 261 ASP A N 1
ATOM 2046 C CA . ASP A 1 261 ? 23.053 -4.519 -12.030 1.00 71.44 261 ASP A CA 1
ATOM 2047 C C . ASP A 1 261 ? 22.534 -5.540 -10.999 1.00 71.44 261 ASP A C 1
ATOM 2049 O O . ASP A 1 261 ? 21.346 -5.563 -10.657 1.00 71.44 261 ASP A O 1
ATOM 2053 N N . THR A 1 262 ? 23.431 -6.379 -10.473 1.00 79.19 262 THR A N 1
ATOM 2054 C CA . THR A 1 262 ? 23.152 -7.326 -9.382 1.00 79.19 262 THR A CA 1
ATOM 2055 C C . THR A 1 262 ? 22.550 -6.623 -8.164 1.00 79.19 262 THR A C 1
ATOM 2057 O O . THR A 1 262 ? 21.678 -7.182 -7.499 1.00 79.19 262 THR A O 1
ATOM 2060 N N . MET A 1 263 ? 22.963 -5.384 -7.875 1.00 77.19 263 MET A N 1
ATOM 2061 C CA . MET A 1 263 ? 22.408 -4.601 -6.772 1.00 77.19 263 MET A CA 1
ATOM 2062 C C . MET A 1 263 ? 20.931 -4.262 -7.011 1.00 77.19 263 MET A C 1
ATOM 2064 O O . MET A 1 263 ? 20.111 -4.424 -6.104 1.00 77.19 263 MET A O 1
ATOM 2068 N N . LEU A 1 264 ? 20.565 -3.872 -8.237 1.00 80.50 264 LEU A N 1
ATOM 2069 C CA . LEU A 1 264 ? 19.176 -3.595 -8.611 1.00 80.50 264 LEU A CA 1
ATOM 2070 C C . LEU A 1 264 ? 18.314 -4.864 -8.537 1.00 80.50 264 LEU A C 1
ATOM 2072 O O . LEU A 1 264 ? 17.201 -4.817 -8.016 1.00 80.50 264 LEU A O 1
ATOM 2076 N N . LEU A 1 265 ? 18.840 -6.011 -8.981 1.00 82.88 265 LEU A N 1
ATOM 2077 C CA . LEU A 1 265 ? 18.149 -7.300 -8.866 1.00 82.88 265 LEU A CA 1
ATOM 2078 C C . LEU A 1 265 ? 17.865 -7.673 -7.400 1.00 82.88 265 LEU A C 1
ATOM 2080 O O . LEU A 1 265 ? 16.761 -8.113 -7.077 1.00 82.88 265 LEU A O 1
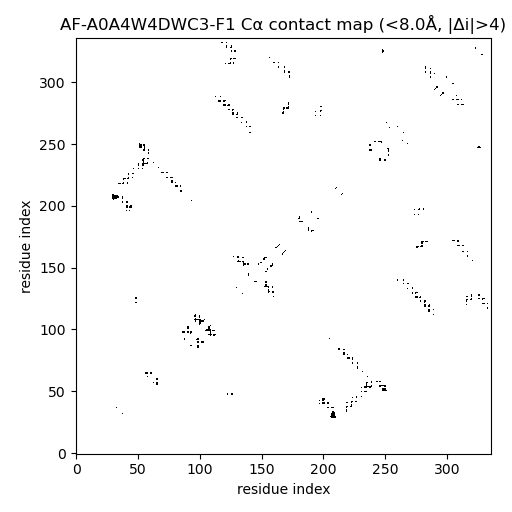ATOM 2084 N N . MET A 1 266 ? 18.830 -7.461 -6.500 1.00 82.12 266 MET A N 1
ATOM 2085 C CA . MET A 1 266 ? 18.649 -7.714 -5.066 1.00 82.12 266 MET A CA 1
ATOM 2086 C C . MET A 1 266 ? 17.566 -6.815 -4.458 1.00 82.12 266 MET A C 1
ATOM 2088 O O . MET A 1 266 ? 16.720 -7.297 -3.702 1.00 82.12 266 MET A O 1
ATOM 2092 N N . VAL A 1 267 ? 17.546 -5.527 -4.821 1.00 80.94 267 VAL A N 1
ATOM 2093 C CA . VAL A 1 267 ? 16.500 -4.587 -4.384 1.00 80.94 267 VAL A CA 1
ATOM 2094 C C . VAL A 1 267 ? 15.127 -5.028 -4.895 1.00 80.94 267 VAL A C 1
ATOM 2096 O O . VAL A 1 267 ? 14.179 -5.079 -4.113 1.00 80.94 267 VAL A O 1
ATOM 2099 N N . ARG A 1 268 ? 15.015 -5.427 -6.167 1.00 84.19 268 ARG A N 1
ATOM 2100 C CA . ARG A 1 268 ? 13.764 -5.940 -6.749 1.00 84.19 268 ARG A CA 1
ATOM 2101 C C . ARG A 1 268 ? 13.225 -7.154 -6.023 1.00 84.19 268 ARG A C 1
ATOM 2103 O O . ARG A 1 268 ? 12.047 -7.195 -5.686 1.00 84.19 268 ARG A O 1
ATOM 2110 N N . LEU A 1 269 ? 14.083 -8.137 -5.768 1.00 83.31 269 LEU A N 1
ATOM 2111 C CA . LEU A 1 269 ? 13.697 -9.349 -5.052 1.00 83.31 269 LEU A CA 1
ATOM 2112 C C . LEU A 1 269 ? 13.217 -9.034 -3.635 1.00 83.31 269 LEU A C 1
ATOM 2114 O O . LEU A 1 269 ? 12.216 -9.600 -3.191 1.00 83.31 269 LEU A O 1
ATOM 2118 N N . ALA A 1 270 ? 13.881 -8.104 -2.944 1.00 77.94 270 ALA A N 1
ATOM 2119 C CA . ALA A 1 270 ? 13.462 -7.654 -1.623 1.00 77.94 270 ALA A CA 1
ATOM 2120 C C . ALA A 1 270 ? 12.095 -6.949 -1.665 1.00 77.94 270 ALA A C 1
ATOM 2122 O O . ALA A 1 270 ? 11.220 -7.274 -0.860 1.00 77.94 270 ALA A O 1
ATOM 2123 N N . VAL A 1 271 ? 11.885 -6.040 -2.625 1.00 81.25 271 VAL A N 1
ATOM 2124 C CA . VAL A 1 271 ? 10.606 -5.340 -2.819 1.00 81.25 271 VAL A CA 1
ATOM 2125 C C . VAL A 1 271 ? 9.498 -6.333 -3.162 1.00 81.25 271 VAL A C 1
ATOM 2127 O O . VAL A 1 271 ? 8.494 -6.359 -2.458 1.00 81.25 271 VAL A O 1
ATOM 2130 N N . LEU A 1 272 ? 9.694 -7.207 -4.156 1.00 85.31 272 LEU A N 1
ATOM 2131 C CA . LEU A 1 272 ? 8.724 -8.229 -4.568 1.00 85.31 272 LEU A CA 1
ATOM 2132 C C . LEU A 1 272 ? 8.333 -9.158 -3.419 1.00 85.31 272 LEU A C 1
ATOM 2134 O O . LEU A 1 272 ? 7.148 -9.428 -3.216 1.00 85.31 272 LEU A O 1
ATOM 2138 N N . THR A 1 273 ? 9.313 -9.623 -2.644 1.00 80.25 273 THR A N 1
ATOM 2139 C CA . THR A 1 273 ? 9.058 -10.473 -1.475 1.00 80.25 273 THR A CA 1
ATOM 2140 C C . THR A 1 273 ? 8.245 -9.714 -0.428 1.00 80.25 273 THR A C 1
ATOM 2142 O O . THR A 1 273 ? 7.227 -10.217 0.045 1.00 80.25 273 THR A O 1
ATOM 2145 N N . SER A 1 274 ? 8.645 -8.479 -0.111 1.00 79.12 274 SER A N 1
ATOM 2146 C CA . SER A 1 274 ? 7.957 -7.628 0.862 1.00 79.12 274 SER A CA 1
ATOM 2147 C C . SER A 1 274 ? 6.499 -7.365 0.470 1.00 79.12 274 SER A C 1
ATOM 2149 O O . SER A 1 274 ? 5.586 -7.636 1.255 1.00 79.12 274 SER A O 1
ATOM 2151 N N . VAL A 1 275 ? 6.246 -6.914 -0.764 1.00 83.19 275 VAL A N 1
ATOM 2152 C CA . VAL A 1 275 ? 4.886 -6.573 -1.215 1.00 83.19 275 VAL A CA 1
ATOM 2153 C C . VAL A 1 275 ? 3.996 -7.813 -1.322 1.00 83.19 275 VAL A C 1
ATOM 2155 O O . VAL A 1 275 ? 2.847 -7.770 -0.887 1.00 83.19 275 VAL A O 1
ATOM 2158 N N . THR A 1 276 ? 4.531 -8.950 -1.786 1.00 83.88 276 THR A N 1
ATOM 2159 C CA . THR A 1 276 ? 3.779 -10.216 -1.880 1.00 83.88 276 THR A CA 1
ATOM 2160 C C . THR A 1 276 ? 3.325 -10.700 -0.504 1.00 83.88 276 THR A C 1
ATOM 2162 O O . THR A 1 276 ? 2.188 -11.145 -0.349 1.00 83.88 276 THR A O 1
ATOM 2165 N N . LEU A 1 277 ? 4.183 -10.584 0.512 1.00 78.56 277 LEU A N 1
ATOM 2166 C CA . LEU A 1 277 ? 3.851 -10.970 1.886 1.00 78.56 277 LEU A CA 1
ATOM 2167 C C . LEU A 1 277 ? 2.945 -9.950 2.592 1.00 78.56 277 LEU A C 1
ATOM 2169 O O . LEU A 1 277 ? 2.222 -10.314 3.519 1.00 78.56 277 LEU A O 1
ATOM 2173 N N . THR A 1 278 ? 2.952 -8.690 2.151 1.00 78.75 278 THR A N 1
ATOM 2174 C CA . THR A 1 278 ? 2.121 -7.624 2.731 1.00 78.75 278 THR A CA 1
ATOM 2175 C C . THR A 1 278 ? 0.662 -7.727 2.288 1.00 78.75 278 THR A C 1
ATOM 2177 O O . THR A 1 278 ? -0.242 -7.449 3.079 1.00 78.75 278 THR A O 1
ATOM 2180 N N . VAL A 1 279 ? 0.390 -8.202 1.067 1.00 84.44 279 VAL A N 1
ATOM 2181 C CA . VAL A 1 279 ? -0.986 -8.324 0.549 1.00 84.44 279 VAL A CA 1
ATOM 2182 C C . VAL A 1 279 ? -1.909 -9.181 1.441 1.00 84.44 279 VAL A C 1
ATOM 2184 O O . VAL A 1 279 ? -2.994 -8.697 1.774 1.00 84.44 279 VAL A O 1
ATOM 2187 N N . PRO A 1 280 ? -1.536 -10.399 1.892 1.00 80.19 280 PRO A N 1
ATOM 2188 C CA . PRO A 1 280 ? -2.364 -11.188 2.811 1.00 80.19 280 PRO A CA 1
ATOM 2189 C C . PRO A 1 280 ? -2.743 -10.450 4.102 1.00 80.19 280 PRO A C 1
ATOM 2191 O O . PRO A 1 280 ? -3.841 -10.636 4.629 1.00 80.19 280 PRO A O 1
ATOM 2194 N N . ILE A 1 281 ? -1.849 -9.596 4.600 1.00 75.88 281 ILE A N 1
ATOM 2195 C CA . ILE A 1 281 ? -2.029 -8.855 5.853 1.00 75.88 281 ILE A CA 1
ATOM 2196 C C . ILE A 1 281 ? -3.000 -7.701 5.659 1.00 75.88 281 ILE A C 1
ATOM 2198 O O . ILE A 1 281 ? -3.869 -7.495 6.499 1.00 75.88 281 ILE A O 1
ATOM 2202 N N . VAL A 1 282 ? -2.917 -7.008 4.524 1.00 76.94 282 VAL A N 1
ATOM 2203 C CA . VAL A 1 282 ? -3.869 -5.955 4.137 1.00 76.94 282 VAL A CA 1
ATOM 2204 C C . VAL A 1 282 ? -5.243 -6.531 3.772 1.00 76.94 282 VAL A C 1
ATOM 2206 O O . VAL A 1 282 ? -6.267 -5.881 3.969 1.00 76.94 282 VAL A O 1
ATOM 2209 N N . LEU A 1 283 ? -5.306 -7.784 3.313 1.00 83.00 283 LEU A N 1
ATOM 2210 C CA . LEU A 1 283 ? -6.570 -8.480 3.057 1.00 83.00 283 LEU A CA 1
ATOM 2211 C C . LEU A 1 283 ? -7.335 -8.783 4.354 1.00 83.00 283 LEU A C 1
ATOM 2213 O O . LEU A 1 283 ? -8.567 -8.719 4.370 1.00 83.00 283 LEU A O 1
ATOM 2217 N N . PHE A 1 284 ? -6.628 -9.082 5.448 1.00 77.88 284 PHE A N 1
ATOM 2218 C CA . PHE A 1 284 ? -7.233 -9.428 6.735 1.00 77.88 284 PHE A CA 1
ATOM 2219 C C . PHE A 1 284 ? -8.258 -8.395 7.250 1.00 77.88 284 PHE A C 1
ATOM 2221 O O . PHE A 1 284 ? -9.398 -8.808 7.505 1.00 77.88 284 PHE A O 1
ATOM 2228 N N . PRO A 1 285 ? -7.930 -7.090 7.391 1.00 72.81 285 PRO A N 1
ATOM 2229 C CA . PRO A 1 285 ? -8.887 -6.089 7.847 1.00 72.81 285 PRO A CA 1
ATOM 2230 C C . PRO A 1 285 ? -10.070 -5.956 6.886 1.00 72.81 285 PRO A C 1
ATOM 2232 O O . PRO A 1 285 ? -11.197 -5.963 7.360 1.00 72.81 285 PRO A O 1
ATOM 2235 N N . ILE A 1 286 ? -9.866 -5.977 5.559 1.00 81.88 286 ILE A N 1
ATOM 2236 C CA . ILE A 1 286 ? -10.973 -5.916 4.581 1.00 81.88 286 ILE A CA 1
ATOM 2237 C C . ILE A 1 286 ? -11.947 -7.077 4.794 1.00 81.88 286 ILE A C 1
ATOM 2239 O O . ILE A 1 286 ? -13.159 -6.881 4.888 1.00 81.88 286 ILE A O 1
ATOM 2243 N N . ARG A 1 287 ? -11.428 -8.305 4.902 1.00 84.50 287 ARG A N 1
ATOM 2244 C CA . ARG A 1 287 ? -12.257 -9.494 5.128 1.00 84.50 287 ARG A CA 1
ATOM 2245 C C . ARG A 1 287 ? -13.001 -9.404 6.457 1.00 84.50 287 ARG A C 1
ATOM 2247 O O . ARG A 1 287 ? -14.174 -9.779 6.513 1.00 84.50 287 ARG A O 1
ATOM 2254 N N . SER A 1 288 ? -12.330 -8.943 7.513 1.00 77.38 288 SER A N 1
ATOM 2255 C CA . SER A 1 288 ? -12.938 -8.747 8.832 1.00 77.38 288 SER A CA 1
ATOM 2256 C C . SER A 1 288 ? -14.068 -7.717 8.770 1.00 77.38 288 SER A C 1
ATOM 2258 O O . SER A 1 288 ? -15.179 -7.997 9.223 1.00 77.38 288 SER A O 1
ATOM 2260 N N . SER A 1 289 ? -13.830 -6.581 8.110 1.00 80.94 289 SER A N 1
ATOM 2261 C CA . SER A 1 289 ? -14.808 -5.517 7.899 1.00 80.94 289 SER A CA 1
ATOM 2262 C C . SER A 1 289 ? -16.022 -6.004 7.106 1.00 80.94 289 SER A C 1
ATOM 2264 O O . SER A 1 289 ? -17.150 -5.837 7.558 1.00 80.94 289 SER A O 1
ATOM 2266 N N . ILE A 1 290 ? -15.819 -6.704 5.984 1.00 85.62 290 ILE A N 1
ATOM 2267 C CA . ILE A 1 290 ? -16.915 -7.266 5.173 1.00 85.62 290 ILE A CA 1
ATOM 22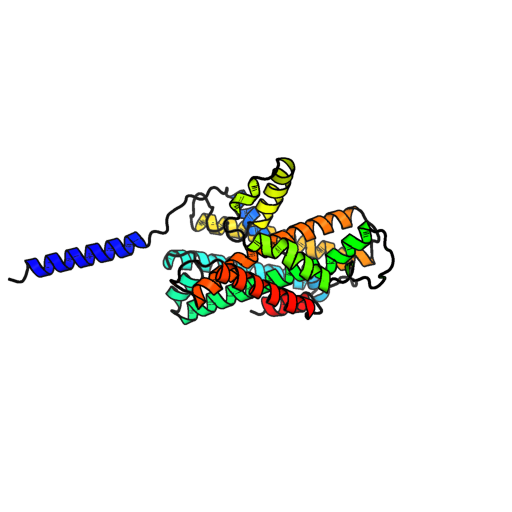68 C C . ILE A 1 290 ? -17.699 -8.327 5.954 1.00 85.62 290 ILE A C 1
ATOM 2270 O O . ILE A 1 290 ? -18.930 -8.352 5.908 1.00 85.62 290 ILE A O 1
ATOM 2274 N N . THR A 1 291 ? -17.007 -9.200 6.691 1.00 84.50 291 THR A N 1
ATOM 2275 C CA . THR A 1 291 ? -17.664 -10.240 7.496 1.00 84.50 291 THR A CA 1
ATOM 2276 C C . THR A 1 291 ? -18.508 -9.621 8.604 1.00 84.50 291 THR A C 1
ATOM 2278 O O . THR A 1 291 ? -19.641 -10.046 8.816 1.00 84.50 291 THR A O 1
ATOM 2281 N N . THR A 1 292 ? -17.982 -8.596 9.272 1.00 80.69 292 THR A N 1
ATOM 2282 C CA . THR A 1 292 ? -18.690 -7.868 10.328 1.00 80.69 292 THR A CA 1
ATOM 2283 C C . THR A 1 292 ? -19.882 -7.100 9.768 1.00 80.69 292 THR A C 1
ATOM 2285 O O . THR A 1 292 ? -20.935 -7.089 10.393 1.00 80.69 292 THR A O 1
ATOM 2288 N N . LEU A 1 293 ? -19.757 -6.504 8.581 1.00 82.50 293 LEU A N 1
ATOM 2289 C CA . LEU A 1 293 ? -20.821 -5.714 7.964 1.00 82.50 293 LEU A CA 1
ATOM 2290 C C . LEU A 1 293 ? -21.975 -6.579 7.434 1.00 82.50 293 LEU A C 1
ATOM 2292 O O . LEU A 1 293 ? -23.137 -6.283 7.694 1.00 82.50 293 LEU A O 1
ATOM 2296 N N . LEU A 1 294 ? -21.666 -7.645 6.689 1.00 85.38 294 LEU A N 1
ATOM 2297 C CA . LEU A 1 294 ? -22.672 -8.456 5.986 1.00 85.38 294 LEU A CA 1
ATOM 2298 C C . LEU A 1 294 ? -23.164 -9.662 6.794 1.00 85.38 294 LEU A C 1
ATOM 2300 O O . LEU A 1 294 ? -24.247 -10.186 6.537 1.00 85.38 294 LEU A O 1
ATOM 2304 N N . PHE A 1 295 ? -22.364 -10.138 7.749 1.00 86.06 295 PHE A N 1
ATOM 2305 C CA . PHE A 1 295 ? -22.610 -11.392 8.463 1.00 86.06 295 PHE A CA 1
ATOM 2306 C C . PHE A 1 295 ? -22.420 -11.253 9.978 1.00 86.06 295 PHE A C 1
ATOM 2308 O O . PHE A 1 295 ? -22.048 -12.230 10.637 1.00 86.06 295 PHE A O 1
ATOM 2315 N N . ALA A 1 296 ? -22.696 -10.064 10.529 1.00 76.69 296 ALA A N 1
ATOM 2316 C CA . ALA A 1 296 ? -22.700 -9.819 11.970 1.00 76.69 296 ALA A CA 1
ATOM 2317 C C . ALA A 1 296 ? -23.466 -10.929 12.713 1.00 76.69 296 ALA A C 1
ATOM 2319 O O . ALA A 1 296 ? -24.614 -11.231 12.385 1.00 76.69 296 ALA A O 1
ATOM 2320 N N . GLY A 1 297 ? -22.820 -11.555 13.700 1.00 72.12 297 GLY A N 1
ATOM 2321 C CA . GLY A 1 297 ? -23.445 -12.565 14.560 1.00 72.12 297 GLY A CA 1
ATOM 2322 C C . GLY A 1 297 ? -23.633 -13.958 13.947 1.00 72.12 297 GLY A C 1
ATOM 2323 O O . GLY A 1 297 ? -24.211 -14.820 14.602 1.00 72.12 297 GLY A O 1
ATOM 2324 N N . ARG A 1 298 ? -23.149 -14.227 12.724 1.00 81.62 298 ARG A N 1
ATOM 2325 C CA . ARG A 1 298 ? -23.146 -15.592 12.166 1.00 81.62 298 ARG A CA 1
ATOM 2326 C C . ARG A 1 298 ? -21.891 -16.359 12.564 1.00 81.62 298 ARG A C 1
ATOM 2328 O O . ARG A 1 298 ? -20.784 -15.826 12.495 1.00 81.62 298 ARG A O 1
ATOM 2335 N N . GLU A 1 299 ? -22.052 -17.649 12.847 1.00 83.94 299 GLU A N 1
ATOM 2336 C CA . GLU A 1 299 ? -20.926 -18.546 13.115 1.00 83.94 299 GLU A CA 1
ATOM 2337 C C . GLU A 1 299 ? -19.932 -18.600 11.948 1.00 83.94 299 GLU A C 1
ATOM 2339 O O . GLU A 1 299 ? -20.264 -18.351 10.776 1.00 83.94 299 GLU A O 1
ATOM 2344 N N . PHE A 1 300 ? -18.681 -18.913 12.279 1.00 83.25 300 PHE A N 1
ATOM 2345 C CA . PHE A 1 300 ? -17.597 -19.034 11.316 1.00 83.25 300 PHE A CA 1
ATOM 2346 C C . PHE A 1 300 ? -17.890 -20.135 10.283 1.00 83.25 300 PHE A C 1
ATOM 2348 O O . PHE A 1 300 ? -18.234 -21.259 10.629 1.00 83.25 300 PHE A O 1
ATOM 2355 N N . SER A 1 301 ? -17.675 -19.832 9.000 1.00 87.88 301 SER A N 1
ATOM 2356 C CA . SER A 1 301 ? -17.767 -20.805 7.907 1.00 87.88 301 SER A CA 1
ATOM 2357 C C . SER A 1 301 ? -16.550 -20.688 6.998 1.00 87.88 301 SER A C 1
ATOM 2359 O O . SER A 1 301 ? -16.263 -19.607 6.479 1.00 87.88 301 SER A O 1
ATOM 2361 N N . TRP A 1 302 ? -15.857 -21.809 6.772 1.00 86.69 302 TRP A N 1
ATOM 2362 C CA . TRP A 1 302 ? -14.701 -21.877 5.873 1.00 86.69 302 TRP A CA 1
ATOM 2363 C C . TRP A 1 302 ? -15.048 -21.478 4.442 1.00 86.69 302 TRP A C 1
ATOM 2365 O O . TRP A 1 302 ? -14.289 -20.743 3.820 1.00 86.69 302 TRP A O 1
ATOM 2375 N N . PHE A 1 303 ? -16.214 -21.893 3.942 1.00 90.69 303 PHE A N 1
ATOM 2376 C CA . PHE A 1 303 ? -16.659 -21.531 2.599 1.00 90.69 303 PHE A CA 1
ATOM 2377 C C . PHE A 1 303 ? -16.784 -20.012 2.445 1.00 90.69 303 PHE A C 1
ATOM 2379 O O . PHE A 1 303 ? -16.211 -19.432 1.529 1.00 90.69 303 PHE A O 1
ATOM 2386 N N . ARG A 1 304 ? -17.451 -19.347 3.399 1.00 90.50 304 ARG A N 1
ATOM 2387 C CA . ARG A 1 304 ? -17.587 -17.883 3.413 1.00 90.50 304 ARG A CA 1
ATOM 2388 C C . ARG A 1 304 ? -16.231 -17.190 3.534 1.00 90.50 304 ARG A C 1
ATOM 2390 O O . ARG A 1 304 ? -15.977 -16.208 2.849 1.00 90.50 304 ARG A O 1
ATOM 2397 N N . HIS A 1 305 ? -15.363 -17.713 4.393 1.00 86.50 305 HIS A N 1
ATOM 2398 C CA . HIS A 1 305 ? -14.026 -17.177 4.614 1.00 86.50 305 HIS A CA 1
ATOM 2399 C C . HIS A 1 305 ? -13.166 -17.206 3.342 1.00 86.50 305 HIS A C 1
ATOM 2401 O O . HIS A 1 305 ? -12.539 -16.201 3.008 1.00 86.50 305 HIS A O 1
ATOM 2407 N N . ILE A 1 306 ? -13.185 -18.333 2.622 1.00 91.19 306 ILE A N 1
ATOM 2408 C CA . ILE A 1 306 ? -12.463 -18.512 1.358 1.00 91.19 306 ILE A CA 1
ATOM 2409 C C . ILE A 1 306 ? -13.081 -17.651 0.260 1.0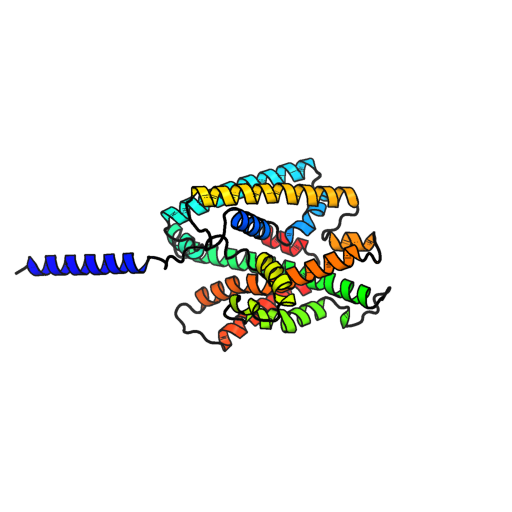0 91.19 306 ILE A C 1
ATOM 2411 O O . ILE A 1 306 ? -12.358 -16.942 -0.432 1.00 91.19 306 ILE A O 1
ATOM 2415 N N . LEU A 1 307 ? -14.410 -17.667 0.133 1.00 94.31 307 LEU A N 1
ATOM 2416 C CA . LEU A 1 307 ? -15.121 -16.925 -0.904 1.00 94.31 307 LEU A CA 1
ATOM 2417 C C . LEU A 1 307 ? -14.880 -15.416 -0.792 1.00 94.31 307 LEU A C 1
ATOM 2419 O O . LEU A 1 307 ? -14.592 -14.778 -1.798 1.00 94.31 307 LEU A O 1
ATOM 2423 N N . ILE A 1 308 ? -14.950 -14.849 0.418 1.00 93.19 308 ILE A N 1
ATOM 2424 C CA . ILE A 1 308 ? -14.688 -13.419 0.633 1.00 93.19 308 ILE A CA 1
ATOM 2425 C C . ILE A 1 308 ? -13.234 -13.083 0.279 1.00 93.19 308 ILE A C 1
ATOM 2427 O O . ILE A 1 308 ? -12.999 -12.112 -0.434 1.00 93.19 308 ILE A O 1
ATOM 2431 N N . ALA A 1 309 ? -12.261 -13.882 0.732 1.00 91.25 309 ALA A N 1
ATOM 2432 C CA . ALA A 1 309 ? -10.850 -13.639 0.424 1.00 91.25 309 ALA A CA 1
ATOM 2433 C C . ALA A 1 309 ? -10.567 -13.718 -1.086 1.00 91.25 309 ALA A C 1
ATOM 2435 O O . ALA A 1 309 ? -9.942 -12.817 -1.645 1.00 91.25 309 ALA A O 1
ATOM 2436 N N . ALA A 1 310 ? -11.091 -14.748 -1.754 1.00 95.00 310 ALA A N 1
ATOM 2437 C CA . ALA A 1 310 ? -10.967 -14.916 -3.196 1.00 95.00 310 ALA A CA 1
ATOM 2438 C C . ALA A 1 310 ? -11.645 -13.775 -3.967 1.00 95.00 310 ALA A C 1
ATOM 2440 O O . ALA A 1 310 ? -11.066 -13.269 -4.922 1.00 95.00 310 ALA A O 1
ATOM 2441 N N . ALA A 1 311 ? -12.827 -13.323 -3.536 1.00 95.81 311 ALA A N 1
ATOM 2442 C CA . ALA A 1 311 ? -13.539 -12.216 -4.172 1.00 95.81 311 ALA A CA 1
ATOM 2443 C C . ALA A 1 311 ? -12.784 -10.883 -4.042 1.00 95.81 311 ALA A C 1
ATOM 2445 O O . ALA A 1 311 ? -12.629 -10.179 -5.038 1.00 95.81 311 ALA A O 1
ATOM 2446 N N . ILE A 1 312 ? -12.266 -10.556 -2.849 1.00 94.25 312 ILE A N 1
ATOM 2447 C CA . ILE A 1 312 ? -11.448 -9.348 -2.630 1.00 94.25 312 ILE A CA 1
ATOM 2448 C C . ILE A 1 312 ? -10.205 -9.382 -3.523 1.00 94.25 312 ILE A C 1
ATOM 2450 O O . ILE A 1 312 ? -9.882 -8.392 -4.182 1.00 94.25 312 ILE A O 1
ATOM 2454 N N . LEU A 1 313 ? -9.508 -10.521 -3.553 1.00 95.38 313 LEU A N 1
ATOM 2455 C CA . LEU A 1 313 ? -8.277 -10.664 -4.319 1.00 95.38 313 LEU A CA 1
ATOM 2456 C C . LEU A 1 313 ? -8.539 -10.633 -5.830 1.00 95.38 313 LEU A C 1
ATOM 2458 O O . LEU A 1 313 ? -7.791 -9.985 -6.559 1.00 95.38 313 LEU A O 1
ATOM 2462 N N . ALA A 1 314 ? -9.612 -11.272 -6.302 1.00 95.75 314 ALA A N 1
ATOM 2463 C CA . ALA A 1 314 ? -10.026 -11.232 -7.702 1.00 95.75 314 ALA A CA 1
ATOM 2464 C C . ALA A 1 314 ? -10.399 -9.810 -8.140 1.00 95.75 314 ALA A C 1
ATOM 2466 O O . ALA A 1 314 ? -9.965 -9.368 -9.201 1.00 95.75 314 ALA A O 1
ATOM 2467 N N . PHE A 1 315 ? -11.135 -9.072 -7.302 1.00 95.25 315 PHE A N 1
ATOM 2468 C CA . PHE A 1 315 ? -11.462 -7.669 -7.552 1.00 95.25 315 PHE A CA 1
ATOM 2469 C C . PHE A 1 315 ? -10.201 -6.799 -7.679 1.00 95.25 315 PHE A C 1
ATOM 2471 O O . PHE A 1 315 ? -10.071 -6.049 -8.642 1.00 95.25 315 PHE A O 1
ATOM 2478 N N . ASN A 1 316 ? -9.238 -6.944 -6.762 1.00 94.25 316 ASN A N 1
ATOM 2479 C CA . ASN A 1 316 ? -7.981 -6.188 -6.818 1.00 94.25 316 ASN A CA 1
ATOM 2480 C C . ASN A 1 316 ? -7.119 -6.566 -8.034 1.00 94.25 316 ASN A C 1
ATOM 2482 O O . ASN A 1 316 ? -6.542 -5.689 -8.670 1.00 94.25 316 ASN A O 1
ATOM 2486 N N . ASN A 1 317 ? -7.057 -7.851 -8.400 1.00 95.12 317 ASN A N 1
ATOM 2487 C CA . ASN A 1 317 ? -6.365 -8.280 -9.620 1.00 95.12 317 ASN A CA 1
ATOM 2488 C C . ASN A 1 317 ? -6.997 -7.651 -10.864 1.00 95.12 317 ASN A C 1
ATOM 2490 O O . ASN A 1 317 ? -6.281 -7.143 -11.721 1.00 95.12 317 ASN A O 1
ATOM 2494 N N . LEU A 1 318 ? -8.331 -7.646 -10.948 1.00 94.62 318 LEU A N 1
ATOM 2495 C CA . LEU A 1 318 ? -9.053 -7.028 -12.057 1.00 94.62 318 LEU A CA 1
ATOM 2496 C C . LEU A 1 318 ? -8.722 -5.535 -12.166 1.00 94.62 318 LEU A C 1
ATOM 2498 O O . LEU A 1 318 ? -8.385 -5.060 -13.248 1.00 94.62 318 LEU A O 1
ATOM 2502 N N . LEU A 1 319 ? -8.756 -4.823 -11.036 1.00 92.69 319 LEU A N 1
ATOM 2503 C CA . LEU A 1 319 ? -8.398 -3.409 -10.955 1.00 92.69 319 LEU A CA 1
ATOM 2504 C C . LEU A 1 319 ? -6.981 -3.177 -11.497 1.00 92.69 319 LEU A C 1
ATOM 2506 O O . LEU A 1 319 ? -6.796 -2.382 -12.413 1.00 92.69 319 LEU A O 1
ATOM 2510 N N . VAL A 1 320 ? -5.987 -3.918 -11.007 1.00 92.88 320 VAL A N 1
ATOM 2511 C CA . VAL A 1 320 ? -4.577 -3.757 -11.408 1.00 92.88 320 VAL A CA 1
ATOM 2512 C C . VAL A 1 320 ? -4.314 -4.140 -12.866 1.00 92.88 320 VAL A C 1
ATOM 2514 O O . VAL A 1 320 ? -3.438 -3.561 -13.514 1.00 92.88 320 VAL A O 1
ATOM 2517 N N . ILE A 1 321 ? -5.054 -5.105 -13.413 1.00 93.06 321 ILE A N 1
ATOM 2518 C CA . ILE A 1 321 ? -4.933 -5.485 -14.824 1.00 93.06 321 ILE A CA 1
ATOM 2519 C C . ILE A 1 321 ? -5.382 -4.333 -15.728 1.00 93.06 321 ILE A C 1
ATOM 2521 O O . ILE A 1 321 ? -4.692 -4.054 -16.711 1.00 93.06 321 ILE A O 1
ATOM 2525 N N . PHE A 1 322 ? -6.480 -3.655 -15.382 1.00 90.38 322 PHE A N 1
ATOM 2526 C CA . PHE A 1 322 ? -7.042 -2.566 -16.186 1.00 90.38 322 PHE A CA 1
ATOM 2527 C C . PHE A 1 322 ? -6.437 -1.191 -15.908 1.00 90.38 322 PHE A C 1
ATOM 2529 O O . PHE A 1 322 ? -6.513 -0.322 -16.775 1.00 90.38 322 PHE A O 1
ATOM 2536 N N . VAL A 1 323 ? -5.829 -0.980 -14.740 1.00 87.31 323 VAL A N 1
ATOM 2537 C CA . VAL A 1 323 ? -5.152 0.281 -14.445 1.00 87.31 323 VAL A CA 1
ATOM 2538 C C . VAL A 1 323 ? -3.849 0.390 -15.251 1.00 87.31 323 VAL A C 1
ATOM 2540 O O . VAL A 1 323 ? -2.991 -0.494 -15.149 1.00 87.31 323 VAL A O 1
ATOM 2543 N N . PRO A 1 324 ? -3.662 1.481 -16.020 1.00 79.44 324 PRO A N 1
ATOM 2544 C CA . PRO A 1 324 ? -2.459 1.682 -16.815 1.00 79.44 324 PRO A CA 1
ATOM 2545 C C . PRO A 1 324 ? -1.286 2.226 -15.992 1.00 79.44 324 PRO A C 1
ATOM 2547 O O . PRO A 1 324 ? -0.142 1.913 -16.316 1.00 79.44 324 PRO A O 1
ATOM 2550 N N . THR A 1 325 ? -1.532 3.031 -14.947 1.00 82.44 325 THR A N 1
ATOM 2551 C CA . THR A 1 325 ? -0.458 3.614 -14.130 1.00 82.44 325 THR A CA 1
ATOM 2552 C C . THR A 1 325 ? -0.742 3.562 -12.631 1.00 82.44 325 THR A C 1
ATOM 2554 O O . THR A 1 325 ? -1.865 3.773 -12.184 1.00 82.44 325 THR A O 1
ATOM 2557 N N . ILE A 1 326 ? 0.306 3.365 -11.822 1.00 81.19 326 ILE A N 1
ATOM 2558 C CA . ILE A 1 326 ? 0.201 3.367 -10.351 1.00 81.19 326 ILE A CA 1
ATOM 2559 C C . ILE A 1 326 ? -0.334 4.698 -9.794 1.00 81.19 326 ILE A C 1
ATOM 2561 O O . ILE A 1 326 ? -0.931 4.740 -8.721 1.00 81.19 326 ILE A O 1
ATOM 2565 N N . ARG A 1 327 ? -0.172 5.791 -10.550 1.00 79.81 327 ARG A N 1
ATOM 2566 C CA . ARG A 1 327 ? -0.691 7.118 -10.197 1.00 79.81 327 ARG A CA 1
ATOM 2567 C C . ARG A 1 327 ? -2.206 7.146 -10.145 1.00 79.81 327 ARG A C 1
ATOM 2569 O O . ARG A 1 327 ? -2.743 7.839 -9.297 1.00 79.81 327 ARG A O 1
ATOM 2576 N N . ASP A 1 328 ? -2.877 6.394 -11.010 1.00 83.00 328 ASP A N 1
ATOM 2577 C CA . ASP A 1 328 ? -4.339 6.358 -11.038 1.00 83.00 328 ASP A CA 1
ATOM 2578 C C . ASP A 1 328 ? -4.875 5.670 -9.773 1.00 83.00 328 ASP A C 1
ATOM 2580 O O . ASP A 1 328 ? -5.866 6.108 -9.193 1.00 83.00 328 ASP A O 1
ATOM 2584 N N . ILE A 1 329 ? -4.156 4.649 -9.285 1.00 82.50 329 ILE A N 1
ATOM 2585 C CA . ILE A 1 329 ? -4.428 4.007 -7.992 1.00 82.50 329 ILE A CA 1
ATOM 2586 C C . ILE A 1 329 ? -4.216 5.018 -6.861 1.00 82.50 329 ILE A C 1
ATOM 2588 O O . ILE A 1 329 ? -5.121 5.233 -6.059 1.00 82.50 329 ILE A O 1
ATOM 2592 N N . PHE A 1 330 ? -3.054 5.676 -6.805 1.00 77.88 330 PHE A N 1
ATOM 2593 C CA . PHE A 1 330 ? -2.755 6.635 -5.737 1.00 77.88 330 PHE A CA 1
ATOM 2594 C C . PHE A 1 330 ? -3.628 7.890 -5.762 1.00 77.88 330 PHE A C 1
ATOM 2596 O O . PHE A 1 330 ? -3.959 8.389 -4.693 1.00 77.88 330 PHE A O 1
ATOM 2603 N N . GLY A 1 331 ? -4.025 8.383 -6.934 1.00 74.44 331 GLY A N 1
ATOM 2604 C CA . GLY A 1 331 ? -4.925 9.526 -7.073 1.00 74.44 331 GLY A CA 1
ATOM 2605 C C . GLY A 1 331 ? -6.304 9.215 -6.504 1.00 74.44 331 GLY A C 1
ATOM 2606 O O . GLY A 1 331 ? -6.790 9.942 -5.647 1.00 74.44 331 GLY A O 1
ATOM 2607 N N . PHE A 1 332 ? -6.880 8.070 -6.880 1.00 73.44 332 PHE A N 1
ATOM 2608 C CA . PHE A 1 332 ? -8.198 7.663 -6.389 1.00 73.44 332 PHE A CA 1
ATOM 2609 C C . PHE A 1 332 ? -8.238 7.433 -4.869 1.00 73.44 332 PHE A C 1
ATOM 2611 O O . PHE A 1 332 ? -9.231 7.752 -4.224 1.00 73.44 332 PHE A O 1
ATOM 2618 N N . ILE A 1 333 ? -7.164 6.892 -4.285 1.00 70.38 333 ILE A N 1
ATOM 2619 C CA . ILE A 1 333 ? -7.068 6.678 -2.829 1.00 70.38 333 ILE A CA 1
ATOM 2620 C C . ILE A 1 333 ? -6.741 7.984 -2.101 1.00 70.38 333 ILE A C 1
ATOM 2622 O O . ILE A 1 333 ? -7.263 8.244 -1.023 1.00 70.38 333 ILE A O 1
ATOM 2626 N N . GLY A 1 334 ? -5.843 8.794 -2.662 1.00 60.84 334 GLY A N 1
ATOM 2627 C CA . GLY A 1 334 ? -5.369 10.029 -2.042 1.00 60.84 334 GLY A CA 1
ATOM 2628 C C . GLY A 1 334 ? -6.428 11.129 -1.984 1.00 60.84 334 GLY A C 1
ATOM 2629 O O . GLY A 1 334 ? -6.321 12.020 -1.148 1.00 60.84 334 GLY A O 1
ATOM 2630 N N . GLU A 1 335 ? -7.446 11.061 -2.844 1.00 56.50 335 GLU A N 1
ATOM 2631 C CA . GLU A 1 335 ? -8.605 11.961 -2.834 1.00 56.50 335 GLU A CA 1
ATOM 2632 C C . GLU A 1 335 ? -9.706 11.551 -1.833 1.00 56.50 335 GLU A C 1
ATOM 2634 O O . GLU A 1 335 ? -10.661 12.312 -1.655 1.00 56.50 335 GLU A O 1
ATOM 2639 N N . SER A 1 336 ? -9.603 10.371 -1.202 1.00 38.12 336 SER A N 1
ATOM 2640 C CA . SER A 1 336 ? -10.702 9.727 -0.457 1.00 38.12 336 SER A CA 1
ATOM 2641 C C . SER A 1 336 ? -10.680 9.827 1.065 1.00 38.12 336 SER A C 1
ATOM 2643 O O . SER A 1 336 ? -9.584 9.965 1.654 1.00 38.12 336 SER A O 1
#

Sequence (336 aa):
MDEEDEESQKFLTHGMMKKKFEEYHEEYHPGHASFGMSVFNLSNAIMGSGILGLSFAMANTGIVLFLVLLLGVSILSLYSIHLLLVTAKEGGSLIYEKLGERAFGWPGKITAFGSIILQNIGAMSSYLFIVKYELPEVIRTFLGLEENSGEWYLNGNYLVVFVSVGIILPLSLLKNLGYLGYTSGFSLSCMVFFVGVVSVPLCVVNELKDRSQKKMQNVSNLSILAMVIMYMLSALFGYLTFYDNVEAELLHTFIKVYKFDTMLLMVRLAVLTSVTLTVPIVLFPIRSSITTLLFAGREFSWFRHILIAAAILAFNNLLVIFVPTIRDIFGFIGES

Solvent-accessible surface area (backbone atoms only — not comparable to full-atom values): 18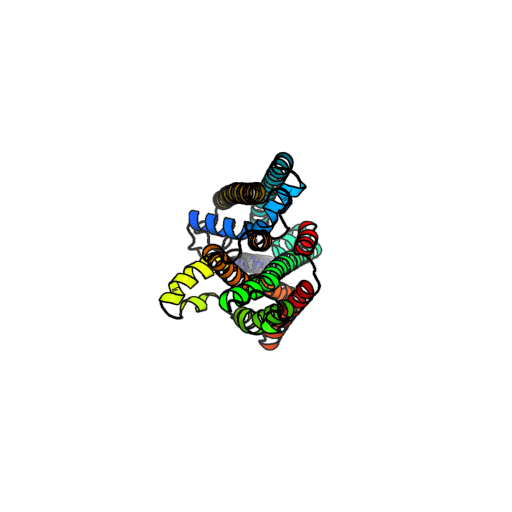317 Å² total; per-residue (Å²): 140,66,64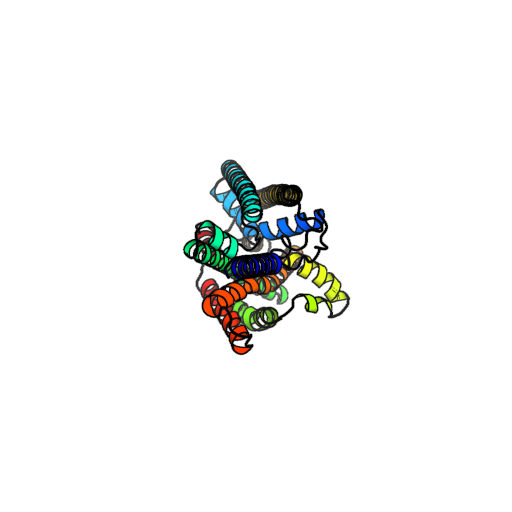,70,59,53,52,51,49,51,51,50,52,51,48,51,48,49,49,60,54,58,75,62,58,72,82,84,64,79,18,84,44,50,71,67,55,38,22,53,28,47,25,52,52,70,42,60,79,64,57,47,32,35,17,27,51,27,60,78,55,34,68,70,52,36,51,53,51,53,51,50,52,50,53,53,49,55,52,50,51,52,52,49,56,54,48,27,62,78,59,72,37,90,47,61,40,60,38,21,31,73,74,57,34,70,64,27,21,52,50,39,49,49,53,53,39,50,53,35,51,39,52,39,27,52,36,49,39,49,42,21,63,50,50,28,54,53,51,31,62,76,68,70,51,90,68,87,83,78,48,70,88,54,35,26,68,54,48,38,51,50,47,40,62,73,48,31,47,62,58,46,68,53,92,56,78,81,64,70,71,75,57,59,79,70,51,34,55,56,41,51,54,45,49,60,65,45,59,22,72,77,41,55,84,59,23,43,61,66,83,47,71,70,53,56,48,50,34,50,54,53,15,52,51,52,38,54,52,52,48,50,51,48,17,48,53,46,24,74,73,43,46,96,62,50,36,72,44,45,73,64,39,45,51,81,76,49,78,89,48,71,67,58,53,53,52,49,53,52,48,50,52,50,35,53,60,30,38,29,56,46,45,47,60,43,49,50,51,51,43,52,72,79,43,62,94,59,80,90,48,69,68,59,56,50,50,50,50,52,49,56,51,50,52,37,50,53,50,41,65,72,49,90,48,73,60,61,53,49,50,63,48,72,77,103

Mean predicted aligned error: 11.36 Å

pLDDT: mean 73.74, std 19.01, range [29.7, 95.94]